Protein AF-A0A1V5PJ13-F1 (afdb_monomer_lite)

Secondary structure (DSSP, 8-state):
--------PPPPP---PPPPPP-------PPPPTT--SSTHHHHHHHHHHHHHHHHHHHHHHHHHHHHHHHHH----SSSS-TTSTTTTS-S---HHHHHHHHH-S---BPPP--SSS-HHHHHHHHHHHH-TTEEEEEE---SS-SSB--BHHHHHHHHHHHHT-TTS-TT--SS-HHHHHHHHHHHHHHTTB--EEEEEEES-TTSS--EEEE-SS-EEEESEEEEEEEEEE-TTT--EEEEE--TTT-SSPEEHHHHHHTT--SSS-EEEEEEETT--S-HHHH---S-SGGGHHHHHHHHHHHHHHHHHHHHHHHHH-GGGPPPP----

Sequence (333 aa):
MGDIIKSIGTREIIETKVTPKVNKRTEEKVNIDTTDVCTLGNSEFTKLSADINIRRSEAMKELVKSAADMMKAHKTDGTGSPKFITDLGNDSKFNIGDLFSHISGEKGFHETPANTDINQTQFMNDLISKLGSKSRMQNIQDVSKLQGRIPTLAELNDEFKKLASDPAVPFEYIIDGCYARAHYMCKEMMKDNINCAKMFTMIENLWGGGRLTAQNKFMNAEWWYHVAPLVFAEDPATKKIEGYIIDPGMADHPLRAEEWVDKMWDKKINIKIDITRASQFGPLESEGENATFDESMPATIKIMKDYTQALKKIKETYYAHHPEEKPPDKIII

Radius of gyration: 26.74 Å; chains: 1; bounding box: 92×51×80 Å

Structure (mmCIF, N/CA/C/O backbone):
data_AF-A0A1V5PJ13-F1
#
_entry.id   AF-A0A1V5PJ13-F1
#
loop_
_atom_site.group_PDB
_atom_site.id
_atom_site.type_symbol
_atom_site.label_atom_id
_atom_site.label_alt_id
_atom_site.label_comp_id
_atom_site.label_asym_id
_atom_site.label_entity_id
_atom_site.label_seq_id
_atom_site.pdbx_PDB_ins_code
_atom_site.Cartn_x
_atom_site.Cartn_y
_atom_site.Cartn_z
_atom_site.occupancy
_atom_site.B_iso_or_equiv
_atom_site.auth_seq_id
_atom_site.auth_comp_id
_atom_site.auth_asym_id
_atom_site.auth_atom_id
_atom_site.pdbx_PDB_model_num
ATOM 1 N N . MET A 1 1 ? 73.413 17.183 41.684 1.00 33.28 1 MET A N 1
ATOM 2 C CA . MET A 1 1 ? 74.380 17.702 40.696 1.00 33.28 1 MET A CA 1
ATOM 3 C C . MET A 1 1 ? 74.009 17.126 39.344 1.00 33.28 1 MET A C 1
ATOM 5 O O . MET A 1 1 ? 73.991 15.911 39.245 1.00 33.28 1 MET A O 1
ATOM 9 N N . GLY A 1 2 ? 73.705 17.993 38.374 1.00 30.66 2 GLY A N 1
ATOM 10 C CA . GLY A 1 2 ? 73.853 17.718 36.939 1.00 30.66 2 GLY A CA 1
ATOM 11 C C . GLY A 1 2 ? 72.775 16.873 36.257 1.00 30.66 2 GLY A C 1
ATOM 12 O O . GLY A 1 2 ? 72.841 15.655 36.295 1.00 30.66 2 GLY A O 1
ATOM 13 N N . ASP A 1 3 ? 71.829 17.568 35.621 1.00 32.59 3 ASP A N 1
ATOM 14 C CA . ASP A 1 3 ? 71.358 17.401 34.236 1.00 32.59 3 ASP A CA 1
ATOM 15 C C . ASP A 1 3 ? 71.103 16.000 33.649 1.00 32.59 3 ASP A C 1
ATOM 17 O O . ASP A 1 3 ? 72.009 15.192 33.493 1.00 32.59 3 ASP A O 1
ATOM 21 N N . ILE A 1 4 ? 69.880 15.803 33.136 1.00 32.88 4 ILE A N 1
ATOM 22 C CA . ILE A 1 4 ? 69.609 15.761 31.684 1.00 32.88 4 ILE A CA 1
ATOM 23 C C . ILE A 1 4 ? 68.127 16.120 31.444 1.00 32.88 4 ILE A C 1
ATOM 25 O O . ILE A 1 4 ? 67.208 15.432 31.884 1.00 32.88 4 ILE A O 1
ATOM 29 N N . ILE A 1 5 ? 67.922 17.225 30.722 1.00 33.97 5 ILE A N 1
ATOM 30 C CA . ILE A 1 5 ? 66.673 17.673 30.089 1.00 33.97 5 ILE A CA 1
ATOM 31 C C . ILE A 1 5 ? 66.746 17.316 28.598 1.00 33.97 5 ILE A C 1
ATOM 33 O O . ILE A 1 5 ? 67.761 17.604 27.965 1.00 33.97 5 ILE A O 1
ATOM 37 N N . LYS A 1 6 ? 65.660 16.754 28.045 1.00 33.94 6 LYS A N 1
ATOM 38 C CA . LYS A 1 6 ? 65.140 16.849 26.652 1.00 33.94 6 LYS A CA 1
ATOM 39 C C . LYS A 1 6 ? 63.980 15.843 26.545 1.00 33.94 6 LYS A C 1
ATOM 41 O O . LYS A 1 6 ? 64.145 14.715 26.974 1.00 33.94 6 LYS A O 1
ATOM 46 N N . SER A 1 7 ? 62.796 16.086 25.994 1.00 30.72 7 SER A N 1
ATOM 47 C CA . SER A 1 7 ? 62.132 17.244 25.397 1.00 30.72 7 SER A CA 1
ATOM 48 C C . SER A 1 7 ? 60.666 16.821 25.184 1.00 30.72 7 SER A C 1
ATOM 50 O O . SER A 1 7 ? 60.434 15.838 24.482 1.00 30.72 7 SER A O 1
ATOM 52 N N . ILE A 1 8 ? 59.683 17.534 25.738 1.00 33.62 8 ILE A N 1
ATOM 53 C CA . ILE A 1 8 ? 58.275 17.440 25.311 1.00 33.62 8 ILE A CA 1
ATOM 54 C C . ILE A 1 8 ? 57.825 18.870 25.025 1.00 33.62 8 ILE A C 1
ATOM 56 O O . ILE A 1 8 ? 57.660 19.672 25.940 1.00 33.62 8 ILE A O 1
ATOM 60 N N . GLY A 1 9 ? 57.723 19.204 23.740 1.00 30.33 9 GLY A N 1
ATOM 61 C CA . GLY A 1 9 ? 57.208 20.484 23.272 1.00 30.33 9 GLY A CA 1
ATOM 62 C C . GLY A 1 9 ? 55.685 20.447 23.188 1.00 30.33 9 GLY A C 1
ATOM 63 O O . GLY A 1 9 ? 55.118 19.643 22.451 1.00 30.33 9 GLY A O 1
ATOM 64 N N . THR A 1 10 ? 55.047 21.332 23.944 1.00 31.91 10 THR A N 1
ATOM 65 C CA . THR A 1 10 ? 53.649 21.759 23.826 1.00 31.91 10 THR A CA 1
ATOM 66 C C . THR A 1 10 ? 53.340 22.250 22.409 1.00 31.91 10 THR A C 1
ATOM 68 O O . THR A 1 10 ? 54.076 23.081 21.880 1.00 31.91 10 THR A O 1
ATOM 71 N N . ARG A 1 11 ? 52.247 21.774 21.796 1.00 31.41 11 ARG A N 1
ATOM 72 C CA . ARG A 1 11 ? 51.681 22.371 20.574 1.00 31.41 11 ARG A CA 1
ATOM 73 C C . ARG A 1 11 ? 50.453 23.211 20.916 1.00 31.41 11 ARG A C 1
ATOM 75 O O . ARG A 1 11 ? 49.540 22.737 21.585 1.00 31.41 11 ARG A O 1
ATOM 82 N N . GLU A 1 12 ? 50.499 24.454 20.450 1.00 31.11 12 GLU A N 1
ATOM 83 C CA . GLU A 1 12 ? 49.494 25.508 20.575 1.00 31.11 12 GLU A CA 1
ATOM 84 C C . GLU A 1 12 ? 48.207 25.196 19.795 1.00 31.11 12 GLU A C 1
ATOM 86 O O . GLU A 1 12 ? 48.227 24.558 18.740 1.00 31.11 12 GLU A O 1
ATOM 91 N N . ILE A 1 13 ? 47.086 25.694 20.318 1.00 28.95 13 ILE A N 1
ATOM 92 C CA . ILE A 1 13 ? 45.772 25.703 19.672 1.00 28.95 13 ILE A CA 1
ATOM 93 C C . ILE A 1 13 ? 45.753 26.869 18.676 1.00 28.95 13 ILE A C 1
ATOM 95 O O . ILE A 1 13 ? 45.882 28.023 19.074 1.00 28.95 13 ILE A O 1
ATOM 99 N N . ILE A 1 14 ? 45.585 26.575 17.384 1.00 29.47 14 ILE A N 1
ATOM 100 C CA . ILE A 1 14 ? 45.415 27.591 16.336 1.00 29.47 14 ILE A CA 1
ATOM 101 C C . ILE A 1 14 ? 43.914 27.833 16.135 1.00 29.47 14 ILE A C 1
ATOM 103 O O . ILE A 1 14 ? 43.217 27.006 15.547 1.00 29.47 14 ILE A O 1
ATOM 107 N N . GLU A 1 15 ? 43.416 28.982 16.594 1.00 28.06 15 GLU A N 1
ATOM 108 C CA . GLU A 1 15 ? 42.106 29.507 16.199 1.00 28.06 15 GLU A CA 1
ATOM 109 C C . GLU A 1 15 ? 42.143 29.948 14.727 1.00 28.06 15 GLU A C 1
ATOM 111 O O . GLU A 1 15 ? 42.868 30.872 14.356 1.00 28.06 15 GLU A O 1
ATOM 116 N N . THR A 1 16 ? 41.338 29.319 13.869 1.00 30.11 16 THR A N 1
ATOM 117 C CA . THR A 1 16 ? 41.128 29.775 12.487 1.00 30.11 16 THR A CA 1
ATOM 118 C C . THR A 1 16 ? 39.793 30.512 12.381 1.00 30.11 16 THR A C 1
ATOM 120 O O . THR A 1 16 ? 38.722 29.913 12.404 1.00 30.11 16 THR A O 1
ATOM 123 N N . LYS A 1 17 ? 39.859 31.845 12.261 1.00 28.36 17 LYS A N 1
ATOM 124 C CA . LYS A 1 17 ? 38.723 32.706 11.893 1.00 28.36 17 LYS A CA 1
ATOM 125 C C . LYS A 1 17 ? 38.315 32.436 10.441 1.00 28.36 17 LYS A C 1
ATOM 127 O O . LYS A 1 17 ? 39.134 32.601 9.540 1.00 28.36 17 LYS A O 1
ATOM 132 N N . VAL A 1 18 ? 37.049 32.094 10.206 1.00 29.47 18 VAL A N 1
ATOM 133 C CA . VAL A 1 18 ? 36.460 31.993 8.860 1.00 29.47 18 VAL A CA 1
ATOM 134 C C . VAL A 1 18 ? 35.662 33.264 8.563 1.00 29.47 18 VAL A C 1
ATOM 136 O O . VAL A 1 18 ? 34.712 33.587 9.271 1.00 29.47 18 VAL A O 1
ATOM 139 N N . THR A 1 19 ? 36.049 33.993 7.516 1.00 28.09 19 THR A N 1
ATOM 140 C CA . THR A 1 19 ? 35.270 35.085 6.905 1.00 28.09 19 THR A CA 1
ATOM 141 C C . THR A 1 19 ? 34.417 34.553 5.742 1.00 28.09 19 THR A C 1
ATOM 143 O O . THR A 1 19 ? 34.867 33.662 5.018 1.00 28.09 19 THR A O 1
ATOM 146 N N . PRO A 1 20 ? 33.199 35.082 5.508 1.00 28.48 20 PRO A N 1
ATOM 147 C CA . PRO A 1 20 ? 32.306 34.566 4.473 1.00 28.48 20 PRO A CA 1
ATOM 148 C C . PRO A 1 20 ? 32.661 35.141 3.091 1.00 28.48 20 PRO A C 1
ATOM 150 O O . PRO A 1 20 ? 32.707 36.358 2.905 1.00 28.48 20 PRO A O 1
ATOM 153 N N . LYS A 1 21 ? 32.885 34.270 2.097 1.00 29.52 21 LYS A N 1
ATOM 154 C CA . LYS A 1 21 ? 32.984 34.645 0.676 1.00 29.52 21 LYS A CA 1
ATOM 155 C C . LYS A 1 21 ? 31.659 34.371 -0.036 1.00 29.52 21 LYS A C 1
ATOM 157 O O . LYS A 1 21 ? 31.207 33.234 -0.113 1.00 29.52 21 LYS A O 1
ATOM 162 N N . VAL A 1 22 ? 31.084 35.430 -0.597 1.00 33.00 22 VAL A N 1
ATOM 163 C CA . VAL A 1 22 ? 29.988 35.406 -1.574 1.00 33.00 22 VAL A CA 1
ATOM 164 C C . VAL A 1 22 ? 30.540 34.897 -2.909 1.00 33.00 22 VAL A C 1
ATOM 166 O O . VAL A 1 22 ? 31.497 35.482 -3.412 1.00 33.00 22 VAL A O 1
ATOM 169 N N . ASN A 1 23 ? 29.940 33.863 -3.510 1.00 30.16 23 ASN A N 1
ATOM 170 C CA . ASN A 1 23 ? 30.264 33.443 -4.878 1.00 30.16 23 ASN A CA 1
ATOM 171 C C . ASN A 1 23 ? 29.039 33.534 -5.798 1.00 30.16 23 ASN A C 1
ATOM 173 O O . ASN A 1 23 ? 27.982 32.967 -5.529 1.00 30.16 23 ASN A O 1
ATOM 177 N N . LYS A 1 24 ? 29.220 34.294 -6.885 1.00 27.98 24 LYS A N 1
ATOM 178 C CA . LYS A 1 24 ? 28.285 34.515 -7.994 1.00 27.98 24 LYS A CA 1
ATOM 179 C C . LYS A 1 24 ? 28.138 33.253 -8.857 1.00 27.98 24 LYS A C 1
ATOM 181 O O . LYS A 1 24 ? 29.105 32.528 -9.063 1.00 27.98 24 LYS A O 1
ATOM 186 N N . ARG A 1 25 ? 26.932 33.056 -9.402 1.00 25.91 25 ARG A N 1
ATOM 187 C CA . ARG A 1 25 ? 26.577 32.054 -10.424 1.00 25.91 25 ARG A CA 1
ATOM 188 C C . ARG A 1 25 ? 27.313 32.336 -11.742 1.00 25.91 25 ARG A C 1
ATOM 190 O O . ARG A 1 25 ? 27.212 33.446 -12.261 1.00 25.91 25 ARG A O 1
ATOM 197 N N . THR A 1 26 ? 27.946 31.320 -12.315 1.00 27.86 26 THR A N 1
ATOM 198 C CA . THR A 1 26 ? 28.289 31.249 -13.743 1.00 27.86 26 THR A CA 1
ATOM 199 C C . THR A 1 26 ? 27.625 30.008 -14.327 1.00 27.86 26 THR A C 1
ATOM 201 O O . THR A 1 26 ? 27.805 28.909 -13.809 1.00 27.86 26 THR A O 1
ATOM 204 N N . GLU A 1 27 ? 26.807 30.208 -15.359 1.00 30.27 27 GLU A N 1
ATOM 205 C CA . GLU A 1 27 ? 26.179 29.149 -16.148 1.00 30.27 27 GLU A CA 1
ATOM 206 C C . GLU A 1 27 ? 27.203 28.598 -17.144 1.00 30.27 27 GLU A C 1
ATOM 208 O O . GLU A 1 27 ? 27.718 29.345 -17.975 1.00 30.27 27 GLU A O 1
ATOM 213 N N . GLU A 1 28 ? 27.489 27.300 -17.077 1.00 26.30 28 GLU A N 1
ATOM 214 C CA . GLU A 1 28 ? 28.299 26.605 -18.076 1.00 26.30 28 GLU A CA 1
ATOM 215 C C . GLU A 1 28 ? 27.415 25.569 -18.781 1.00 26.30 28 GLU A C 1
ATOM 217 O O . GLU A 1 28 ? 26.829 24.686 -18.153 1.00 26.30 28 GLU A O 1
ATOM 222 N N . LYS A 1 29 ? 27.251 25.736 -20.098 1.00 28.70 29 LYS A N 1
ATOM 223 C CA . LYS A 1 29 ? 26.496 24.825 -20.964 1.00 28.70 29 LYS A CA 1
ATOM 224 C C . LYS A 1 29 ? 27.330 23.568 -21.200 1.00 28.70 29 LYS A C 1
ATOM 226 O O . LYS A 1 29 ? 28.373 23.652 -21.842 1.00 28.70 29 LYS A O 1
ATOM 231 N N . VAL A 1 30 ? 26.854 22.415 -20.736 1.00 27.31 30 VAL A N 1
ATOM 232 C CA . VAL A 1 30 ? 27.489 21.118 -21.009 1.00 27.31 30 VAL A CA 1
ATOM 233 C C . VAL A 1 30 ? 26.768 20.434 -22.170 1.00 27.31 30 VAL A C 1
ATOM 235 O O . VAL A 1 30 ? 25.555 20.239 -22.140 1.00 27.31 30 VAL A O 1
ATOM 238 N N . ASN A 1 31 ? 27.537 20.110 -23.207 1.00 28.28 31 ASN A N 1
ATOM 239 C CA . ASN A 1 31 ? 27.126 19.335 -24.375 1.00 28.28 31 ASN A CA 1
ATOM 240 C C . ASN A 1 31 ? 27.200 17.840 -24.000 1.00 28.28 31 ASN A C 1
ATOM 242 O O . ASN A 1 31 ? 28.239 17.409 -23.502 1.00 28.28 31 ASN A O 1
ATOM 246 N N . ILE A 1 32 ? 26.117 17.074 -24.172 1.00 29.98 32 ILE A N 1
ATOM 247 C CA . ILE A 1 32 ? 26.005 15.686 -23.680 1.00 29.98 32 ILE A CA 1
ATOM 248 C C . ILE A 1 32 ? 26.173 14.697 -24.840 1.00 29.98 32 ILE A C 1
ATOM 250 O O . ILE A 1 32 ? 25.414 14.748 -25.807 1.00 29.98 32 ILE A O 1
ATOM 254 N N . ASP A 1 33 ? 27.145 13.794 -24.703 1.00 26.36 33 ASP A N 1
ATOM 255 C CA . ASP A 1 33 ? 27.335 12.588 -25.520 1.00 26.36 33 ASP A CA 1
ATOM 256 C C . ASP A 1 33 ? 26.546 11.408 -24.910 1.00 26.36 33 ASP A C 1
ATOM 258 O O . ASP A 1 33 ? 26.434 11.276 -23.690 1.00 26.36 33 ASP A O 1
ATOM 262 N N . THR A 1 34 ? 25.925 10.579 -25.749 1.00 28.80 34 THR A N 1
ATOM 263 C CA . THR A 1 34 ? 24.751 9.749 -25.409 1.00 28.80 34 THR A CA 1
ATOM 264 C C . THR A 1 34 ? 25.045 8.340 -24.873 1.00 28.80 34 THR A C 1
ATOM 266 O O . THR A 1 34 ? 24.224 7.443 -25.054 1.00 28.80 34 THR A O 1
ATOM 269 N N . THR A 1 35 ? 26.168 8.102 -24.189 1.00 28.22 35 THR A N 1
ATOM 270 C CA . THR A 1 35 ? 26.549 6.737 -23.749 1.00 28.22 35 THR A CA 1
ATOM 271 C C . THR A 1 35 ? 26.625 6.471 -22.241 1.00 28.22 35 THR A C 1
ATOM 273 O O . THR A 1 35 ? 26.868 5.328 -21.877 1.00 28.22 35 THR A O 1
ATOM 276 N N . ASP A 1 36 ? 26.308 7.420 -21.353 1.00 27.95 36 ASP A N 1
ATOM 277 C CA . ASP A 1 36 ? 26.398 7.204 -19.891 1.00 27.95 36 ASP A CA 1
ATOM 278 C C . ASP A 1 36 ? 25.100 7.544 -19.132 1.00 27.95 36 ASP A C 1
ATOM 280 O O . ASP A 1 36 ? 24.987 8.557 -18.444 1.00 27.95 36 ASP A O 1
ATOM 284 N N . VAL A 1 37 ? 24.087 6.675 -19.231 1.00 27.19 37 VAL A N 1
ATOM 285 C CA . VAL A 1 37 ? 22.786 6.865 -18.544 1.00 27.19 37 VAL A CA 1
ATOM 286 C C . VAL A 1 37 ? 22.742 6.203 -17.150 1.00 27.19 37 VAL A C 1
ATOM 288 O O . VAL A 1 37 ? 21.817 6.445 -16.380 1.00 27.19 37 VAL A O 1
ATOM 291 N N . CYS A 1 38 ? 23.756 5.424 -16.755 1.00 30.61 38 CYS A N 1
ATOM 292 C CA . CYS A 1 38 ? 23.754 4.698 -15.472 1.00 30.61 38 CYS A CA 1
ATOM 293 C C . CYS A 1 38 ? 24.439 5.420 -14.295 1.00 30.61 38 CYS A C 1
ATOM 295 O O . CYS A 1 38 ? 24.323 4.965 -13.161 1.00 30.61 38 CYS A O 1
ATOM 297 N N . THR A 1 39 ? 25.129 6.543 -14.511 1.00 29.62 39 THR A N 1
ATOM 298 C CA . THR A 1 39 ? 25.962 7.197 -13.475 1.00 29.62 39 THR A CA 1
ATOM 299 C C . THR A 1 39 ? 25.442 8.555 -12.991 1.00 29.62 39 THR A C 1
ATOM 301 O O . THR A 1 39 ? 25.937 9.080 -11.992 1.00 29.62 39 THR A O 1
ATOM 304 N N . LEU A 1 40 ? 24.404 9.113 -13.622 1.00 27.98 40 LEU A N 1
ATOM 305 C CA . LEU A 1 40 ? 23.901 10.460 -13.308 1.00 27.98 40 LEU A CA 1
ATOM 306 C C . LEU A 1 40 ? 22.967 10.531 -12.082 1.00 27.98 40 LEU A C 1
ATOM 308 O O . LEU A 1 40 ? 22.763 11.615 -11.545 1.00 27.98 40 LEU A O 1
ATOM 312 N N . GLY A 1 41 ? 22.462 9.400 -11.573 1.00 30.17 41 GLY A N 1
ATOM 313 C CA . GLY A 1 41 ? 21.559 9.373 -10.409 1.00 30.17 41 GLY A CA 1
ATOM 314 C C . GLY A 1 41 ? 22.219 9.681 -9.056 1.00 30.17 41 GLY A C 1
ATOM 315 O O . GLY A 1 41 ? 21.539 10.102 -8.125 1.00 30.17 41 GLY A O 1
ATOM 316 N N . ASN A 1 42 ? 23.542 9.523 -8.933 1.00 33.25 42 ASN A N 1
ATOM 317 C CA . ASN A 1 42 ? 24.226 9.648 -7.638 1.00 33.25 42 ASN A CA 1
ATOM 318 C C . ASN A 1 42 ? 24.661 11.079 -7.286 1.00 33.25 42 ASN A C 1
ATOM 320 O O . ASN A 1 42 ? 24.766 11.402 -6.101 1.00 33.25 42 ASN A O 1
ATOM 324 N N . SER A 1 43 ? 24.929 11.939 -8.275 1.00 28.22 43 SER A N 1
ATOM 325 C CA . SER A 1 43 ? 25.554 13.253 -8.039 1.00 28.22 43 SER A CA 1
ATOM 326 C C . SER A 1 43 ? 24.550 14.360 -7.683 1.00 28.22 43 SER A C 1
ATOM 328 O O . SER A 1 43 ? 24.865 15.248 -6.886 1.00 28.22 43 SER A O 1
ATOM 330 N N . GLU A 1 44 ? 23.320 14.296 -8.203 1.00 31.25 44 GLU A N 1
ATOM 331 C CA . GLU A 1 44 ? 22.240 15.209 -7.801 1.00 31.25 44 GLU A CA 1
ATOM 332 C C . GLU A 1 44 ? 21.658 14.841 -6.427 1.00 31.25 44 GLU A C 1
ATOM 334 O O . GLU A 1 44 ? 21.397 15.730 -5.613 1.00 31.25 44 GLU A O 1
ATOM 339 N N . PHE A 1 45 ? 21.587 13.543 -6.102 1.00 29.88 45 PHE A N 1
ATOM 340 C CA . PHE A 1 45 ? 21.205 13.052 -4.771 1.00 29.88 45 PHE A CA 1
ATOM 341 C C . PHE A 1 45 ? 22.167 13.525 -3.673 1.00 29.88 45 PHE A C 1
ATOM 343 O O . PHE A 1 45 ? 21.735 13.917 -2.586 1.00 29.88 45 PHE A O 1
ATOM 350 N N . THR A 1 46 ? 23.476 13.546 -3.949 1.00 29.91 46 THR A N 1
ATOM 351 C CA . THR A 1 46 ? 24.467 14.010 -2.964 1.00 29.91 46 THR A CA 1
ATOM 352 C C . THR A 1 46 ? 24.321 15.502 -2.674 1.00 29.91 46 THR A C 1
ATOM 354 O O . THR A 1 46 ? 24.375 15.891 -1.506 1.00 29.91 46 THR A O 1
ATOM 357 N N . LYS A 1 47 ? 24.071 16.330 -3.700 1.00 25.62 47 LYS A N 1
ATOM 358 C CA . LYS A 1 47 ? 23.872 17.782 -3.539 1.00 25.62 47 LYS A CA 1
ATOM 359 C C . LYS A 1 47 ? 22.576 18.122 -2.800 1.00 25.62 47 LYS A C 1
ATOM 361 O O . LYS A 1 47 ? 22.608 18.966 -1.908 1.00 25.62 47 LYS A O 1
ATOM 366 N N . LEU A 1 48 ? 21.474 17.427 -3.091 1.00 26.88 48 LEU A N 1
ATOM 367 C CA . LEU A 1 48 ? 20.209 17.618 -2.373 1.00 26.88 48 LEU A CA 1
ATOM 368 C C . LEU A 1 48 ? 20.318 17.173 -0.902 1.00 26.88 48 LEU A C 1
ATOM 370 O O . LEU A 1 48 ? 19.808 17.851 -0.011 1.00 26.88 48 LEU A O 1
ATOM 374 N N . SER A 1 49 ? 21.059 16.090 -0.623 1.00 29.78 49 SER A N 1
ATOM 375 C CA . SER A 1 49 ? 21.320 15.649 0.756 1.00 29.78 49 SER A CA 1
ATOM 376 C C . SER A 1 49 ? 22.163 16.658 1.548 1.00 29.78 49 SER A C 1
ATOM 378 O O . SER A 1 49 ? 21.913 16.872 2.732 1.00 29.78 49 SER A O 1
ATOM 380 N N . ALA A 1 50 ? 23.125 17.329 0.904 1.00 29.48 50 ALA A N 1
ATOM 381 C CA . ALA A 1 50 ? 23.987 18.312 1.557 1.00 29.48 50 ALA A CA 1
ATOM 382 C C . ALA A 1 50 ? 23.209 19.568 1.995 1.00 29.48 50 ALA A C 1
ATOM 384 O O . ALA A 1 50 ? 23.384 20.027 3.124 1.00 29.48 50 ALA A O 1
ATOM 385 N N . ASP A 1 51 ? 22.293 20.066 1.159 1.00 30.56 51 ASP A N 1
ATOM 386 C CA . ASP A 1 51 ? 21.439 21.217 1.489 1.00 30.56 51 ASP A CA 1
ATOM 387 C C . ASP A 1 51 ? 20.421 20.905 2.598 1.00 30.56 51 ASP A C 1
ATOM 389 O O . ASP A 1 51 ? 20.110 21.767 3.425 1.00 30.56 51 ASP A O 1
ATOM 393 N N . ILE A 1 52 ? 19.936 19.662 2.666 1.00 31.84 52 ILE A N 1
ATOM 394 C CA . ILE A 1 52 ? 19.086 19.176 3.762 1.00 31.84 52 ILE A CA 1
ATOM 395 C C . ILE A 1 52 ? 19.890 19.081 5.069 1.00 31.84 52 ILE A C 1
ATOM 397 O O . ILE A 1 52 ? 19.409 19.488 6.128 1.00 31.84 52 ILE A O 1
ATOM 401 N N . ASN A 1 53 ? 21.133 18.599 5.003 1.00 32.47 53 ASN A N 1
ATOM 402 C CA . ASN A 1 53 ? 22.009 18.453 6.167 1.00 32.47 53 ASN A CA 1
ATOM 403 C C . ASN A 1 53 ? 22.402 19.803 6.789 1.00 32.47 53 ASN A C 1
ATOM 405 O O . ASN A 1 53 ? 22.454 19.915 8.015 1.00 32.47 53 ASN A O 1
ATOM 409 N N . ILE A 1 54 ? 22.617 20.845 5.975 1.00 31.42 54 ILE A N 1
ATOM 410 C CA . ILE A 1 54 ? 22.925 22.195 6.476 1.00 31.42 54 ILE A CA 1
ATOM 411 C C . ILE A 1 54 ? 21.719 22.776 7.223 1.00 31.42 54 ILE A C 1
ATOM 413 O O . ILE A 1 54 ? 21.862 23.159 8.387 1.00 31.42 54 ILE A O 1
ATOM 417 N N . ARG A 1 55 ? 20.521 22.741 6.619 1.00 33.84 55 ARG A N 1
ATOM 418 C CA . ARG A 1 55 ? 19.288 23.262 7.244 1.00 33.84 55 ARG A CA 1
ATOM 419 C C . ARG A 1 55 ? 18.929 22.522 8.539 1.00 33.84 55 ARG A C 1
ATOM 421 O O . ARG A 1 55 ? 18.523 23.147 9.514 1.00 33.84 55 ARG A O 1
ATOM 428 N N . ARG A 1 56 ? 19.145 21.201 8.587 1.00 40.66 56 ARG A N 1
ATOM 429 C CA . ARG A 1 56 ? 18.934 20.377 9.793 1.00 40.66 56 ARG A CA 1
ATOM 430 C C . ARG A 1 56 ? 19.927 20.703 10.914 1.00 40.66 56 ARG A C 1
ATOM 432 O O . ARG A 1 56 ? 19.542 20.713 12.079 1.00 40.66 56 ARG A O 1
ATOM 439 N N . SER A 1 57 ? 21.182 21.019 10.583 1.00 32.78 57 SER A N 1
ATOM 440 C CA . SER A 1 57 ? 22.194 21.390 11.586 1.00 32.78 57 SER A CA 1
ATOM 441 C C . SER A 1 57 ? 21.915 22.739 12.261 1.00 32.78 57 SER A C 1
ATOM 443 O O . SER A 1 57 ? 22.243 22.920 13.433 1.00 32.78 57 SER A O 1
ATOM 445 N N . GLU A 1 58 ? 21.293 23.677 11.543 1.00 38.12 58 GLU A N 1
ATOM 446 C CA . GLU A 1 58 ? 20.901 24.980 12.087 1.00 38.12 58 GLU A CA 1
ATOM 447 C C . GLU A 1 58 ? 19.659 24.856 12.977 1.00 38.12 58 GLU A C 1
ATOM 449 O O . GLU A 1 58 ? 19.660 25.381 14.090 1.00 38.12 58 GLU A O 1
ATOM 454 N N . ALA A 1 59 ? 18.666 24.059 12.563 1.00 33.78 59 ALA A N 1
ATOM 455 C CA . ALA A 1 59 ? 17.492 23.755 13.384 1.00 33.78 59 ALA A CA 1
ATOM 456 C C . ALA A 1 59 ? 17.865 23.062 14.711 1.00 33.78 59 ALA A C 1
ATOM 458 O O . ALA A 1 59 ? 17.375 23.441 15.774 1.00 33.78 59 ALA A O 1
ATOM 459 N N . MET A 1 60 ? 18.807 22.110 14.677 1.00 37.53 60 MET A N 1
ATOM 460 C CA . MET A 1 60 ? 19.293 21.407 15.873 1.00 37.53 60 MET A CA 1
ATOM 461 C C . MET A 1 60 ? 20.010 22.348 16.860 1.00 37.53 60 MET A C 1
ATOM 463 O O . MET A 1 60 ? 19.895 22.187 18.075 1.00 37.53 60 MET A O 1
ATOM 467 N N . LYS A 1 61 ? 20.751 23.348 16.359 1.00 37.44 61 LYS A N 1
ATOM 468 C CA . LYS A 1 61 ? 21.452 24.332 17.204 1.00 37.44 61 LYS A CA 1
ATOM 469 C C . LYS A 1 61 ? 20.481 25.253 17.940 1.00 37.44 61 LYS A C 1
ATOM 471 O O . LYS A 1 61 ? 20.705 25.533 19.117 1.00 37.44 61 LYS A O 1
ATOM 476 N N . GLU A 1 62 ? 19.410 25.689 17.281 1.00 40.16 62 GLU A N 1
ATOM 477 C CA . GLU A 1 62 ? 18.369 26.508 17.917 1.00 40.16 62 GLU A CA 1
ATOM 478 C C . GLU A 1 62 ? 17.567 25.709 18.961 1.00 40.16 62 GLU A C 1
ATOM 480 O O . GLU A 1 62 ? 17.289 26.223 20.044 1.00 40.16 62 GLU A O 1
ATOM 485 N N . LEU A 1 63 ? 17.308 24.419 18.712 1.00 37.03 63 LEU A N 1
ATOM 486 C CA . LEU A 1 63 ? 16.665 23.501 19.667 1.00 37.03 63 LEU A CA 1
ATOM 487 C C . LEU A 1 63 ? 17.484 23.309 20.954 1.00 37.03 63 LEU A C 1
ATOM 489 O O . LEU A 1 63 ? 16.954 23.429 22.059 1.00 37.03 63 LEU A O 1
ATOM 493 N N . VAL A 1 64 ? 18.795 23.071 20.829 1.00 37.25 64 VAL A N 1
ATOM 494 C CA . VAL A 1 64 ? 19.695 22.920 21.989 1.00 37.25 64 VAL A CA 1
ATOM 495 C C . VAL A 1 64 ? 19.781 24.216 22.797 1.00 37.25 64 VAL A C 1
ATOM 497 O O . VAL A 1 64 ? 19.823 24.182 24.028 1.00 37.25 64 VAL A O 1
ATOM 500 N N . LYS A 1 65 ? 19.778 25.366 22.119 1.00 39.31 65 LYS A N 1
ATOM 501 C CA . LYS A 1 65 ? 19.803 26.681 22.763 1.00 39.31 65 LYS A CA 1
ATOM 502 C C . LYS A 1 65 ? 18.503 26.961 23.523 1.00 39.31 65 LYS A C 1
ATOM 504 O O . LYS A 1 65 ? 18.563 27.337 24.690 1.00 39.31 65 LYS A O 1
ATOM 509 N N . SER A 1 66 ? 17.353 26.680 22.909 1.00 38.16 66 SER A N 1
ATOM 510 C CA . SER A 1 66 ? 16.033 26.822 23.534 1.00 38.16 66 SER A CA 1
ATOM 511 C C . SER A 1 66 ? 15.885 25.937 24.781 1.00 38.16 66 SER A C 1
ATOM 513 O O . SER A 1 66 ? 15.525 26.431 25.850 1.00 38.16 66 SER A O 1
ATOM 515 N N . ALA A 1 67 ? 16.283 24.662 24.700 1.00 37.53 67 ALA A N 1
ATOM 516 C CA . ALA A 1 67 ? 16.256 23.742 25.840 1.00 37.53 67 ALA A CA 1
ATOM 517 C C . ALA A 1 67 ? 17.182 24.194 26.987 1.00 37.53 67 ALA A C 1
ATOM 519 O O . ALA A 1 67 ? 16.801 24.146 28.160 1.00 37.53 67 ALA A O 1
ATOM 520 N N . ALA A 1 68 ? 18.382 24.687 26.663 1.00 37.38 68 ALA A N 1
ATOM 521 C CA . ALA A 1 68 ? 19.320 25.208 27.655 1.00 37.38 68 ALA A CA 1
ATOM 522 C C . ALA A 1 68 ? 18.806 26.483 28.348 1.00 37.38 68 ALA A C 1
ATOM 524 O O . ALA A 1 68 ? 19.087 26.695 29.530 1.00 37.38 68 ALA A O 1
ATOM 525 N N . ASP A 1 69 ? 18.049 27.321 27.641 1.00 41.22 69 ASP A N 1
ATOM 526 C CA . ASP A 1 69 ? 17.460 28.540 28.195 1.00 41.22 69 ASP A CA 1
ATOM 527 C C . ASP A 1 69 ? 16.227 28.232 29.065 1.00 41.22 69 ASP A C 1
ATOM 529 O O . ASP A 1 69 ? 16.071 28.824 30.136 1.00 41.22 69 ASP A O 1
ATOM 533 N N . MET A 1 70 ? 15.422 27.225 28.703 1.00 39.47 70 MET A N 1
ATOM 534 C CA . MET A 1 70 ? 14.310 26.735 29.534 1.00 39.47 70 MET A CA 1
ATOM 535 C C . MET A 1 70 ? 14.792 26.094 30.843 1.00 39.47 70 MET A C 1
ATOM 537 O O . MET A 1 70 ? 14.214 26.344 31.903 1.00 39.47 70 MET A O 1
ATOM 541 N N . MET A 1 71 ? 15.897 25.340 30.809 1.00 39.91 71 MET A N 1
ATOM 542 C CA . MET A 1 71 ? 16.520 24.778 32.017 1.00 39.91 71 MET A CA 1
ATOM 543 C C . MET A 1 71 ? 17.062 25.854 32.968 1.00 39.91 71 MET A C 1
ATOM 545 O O . MET A 1 71 ? 17.107 25.642 34.178 1.00 39.91 71 MET A O 1
ATOM 549 N N . LYS A 1 72 ? 17.452 27.025 32.450 1.00 40.78 72 LYS A N 1
ATOM 550 C CA . LYS A 1 72 ? 17.905 28.160 33.272 1.00 40.78 72 LYS A CA 1
ATOM 551 C C . LYS A 1 72 ? 16.750 28.977 33.858 1.00 40.78 72 LYS A C 1
ATOM 553 O O . LYS A 1 72 ? 16.949 29.649 34.870 1.00 40.78 72 LYS A O 1
ATOM 558 N N . ALA A 1 73 ? 15.571 28.944 33.234 1.00 38.59 73 ALA A N 1
ATOM 559 C CA . ALA A 1 73 ? 14.433 29.787 33.600 1.00 38.59 73 ALA A CA 1
ATOM 560 C C . ALA A 1 73 ? 13.631 29.277 34.817 1.00 38.59 73 ALA A C 1
ATOM 562 O O . ALA A 1 73 ? 13.027 30.087 35.522 1.00 38.59 73 ALA A O 1
ATOM 563 N N . HIS A 1 74 ? 13.654 27.976 35.129 1.00 38.91 74 HIS A N 1
ATOM 564 C CA . HIS A 1 74 ? 12.932 27.422 36.282 1.00 38.91 74 HIS A CA 1
ATOM 565 C C . HIS A 1 74 ? 13.798 27.354 37.548 1.00 38.91 74 HIS A C 1
ATOM 567 O O . HIS A 1 74 ? 14.429 26.345 37.860 1.00 38.91 74 HIS A O 1
ATOM 573 N N . LYS A 1 75 ? 13.792 28.449 38.319 1.00 34.25 75 LYS A N 1
ATOM 574 C CA . LYS A 1 75 ? 14.254 28.449 39.713 1.00 34.25 75 LYS A CA 1
ATOM 575 C C . LYS A 1 75 ? 13.239 27.735 40.614 1.00 34.25 75 LYS A C 1
ATOM 577 O O . LYS A 1 75 ? 12.045 28.003 40.568 1.00 34.25 75 LYS A O 1
ATOM 582 N N . THR A 1 76 ? 13.789 26.850 41.434 1.00 38.00 76 THR A N 1
ATOM 583 C CA . THR A 1 76 ? 13.204 26.036 42.506 1.00 38.00 76 THR A CA 1
ATOM 584 C C . THR A 1 76 ? 12.219 26.774 43.420 1.00 38.00 76 THR A C 1
ATOM 586 O O . THR A 1 76 ? 12.563 27.824 43.966 1.00 38.00 76 THR A O 1
ATOM 589 N N . ASP A 1 77 ? 11.073 26.165 43.721 1.00 34.47 77 ASP A N 1
ATOM 590 C CA . ASP A 1 77 ? 10.224 26.517 44.859 1.00 34.47 77 ASP A CA 1
ATOM 591 C C . ASP A 1 77 ? 10.633 25.719 46.110 1.00 34.47 77 ASP A C 1
ATOM 593 O O . ASP A 1 77 ? 10.101 24.659 46.416 1.00 34.47 77 ASP A O 1
ATOM 597 N N . GLY A 1 78 ? 11.620 26.244 46.842 1.00 42.66 78 GLY A N 1
ATOM 598 C CA . GLY A 1 78 ? 11.760 26.135 48.308 1.00 42.66 78 GLY A CA 1
ATOM 599 C C . GLY A 1 78 ? 11.783 24.766 49.017 1.00 42.66 78 GLY A C 1
ATOM 600 O O . GLY A 1 78 ? 11.960 24.756 50.229 1.00 42.66 78 GLY A O 1
ATOM 601 N N . THR A 1 79 ? 11.633 23.628 48.335 1.00 42.34 79 THR A N 1
ATOM 602 C CA . THR A 1 79 ? 11.511 22.289 48.954 1.00 42.34 79 THR A CA 1
ATOM 603 C C . THR A 1 79 ? 12.434 21.233 48.338 1.00 42.34 79 THR A C 1
ATOM 605 O O . THR A 1 79 ? 12.443 20.082 48.768 1.00 42.34 79 THR A O 1
ATOM 608 N N . GLY A 1 80 ? 13.278 21.616 47.374 1.00 38.09 80 GLY A N 1
ATOM 609 C CA . GLY A 1 80 ? 14.417 20.803 46.933 1.00 38.09 80 GLY A CA 1
ATOM 610 C C . GLY A 1 80 ? 14.081 19.463 46.267 1.00 38.09 80 GLY A C 1
ATOM 611 O O . GLY A 1 80 ? 14.986 18.656 46.088 1.00 38.09 80 GLY A O 1
ATOM 612 N N . SER A 1 81 ? 12.828 19.217 45.874 1.00 30.67 81 SER A N 1
ATOM 613 C CA . SER A 1 81 ? 12.419 18.003 45.154 1.00 30.67 81 SER A CA 1
ATOM 614 C C . SER A 1 81 ? 11.555 18.372 43.943 1.00 30.67 81 SER A C 1
ATOM 616 O O . SER A 1 81 ? 10.529 19.027 44.125 1.00 30.67 81 SER A O 1
ATOM 618 N N . PRO A 1 82 ? 11.920 17.978 42.706 1.00 32.62 82 PRO A N 1
ATOM 619 C CA . PRO A 1 82 ? 11.057 18.170 41.547 1.00 32.62 82 PRO A CA 1
ATOM 620 C C . PRO A 1 82 ? 9.755 17.384 41.726 1.00 32.62 82 PRO A C 1
ATOM 622 O O . PRO A 1 82 ? 9.777 16.176 41.964 1.00 32.62 82 PRO A O 1
ATOM 625 N N . LYS A 1 83 ? 8.618 18.053 41.524 1.00 33.94 83 LYS A N 1
ATOM 626 C CA . LYS A 1 83 ? 7.254 17.490 41.576 1.00 33.94 83 LYS A CA 1
ATOM 627 C C . LYS A 1 83 ? 6.978 16.370 40.544 1.00 33.94 83 LYS A C 1
ATOM 629 O O . LYS A 1 83 ? 5.865 15.877 40.458 1.00 33.94 83 LYS A O 1
ATOM 634 N N . PHE A 1 84 ? 7.985 15.950 39.774 1.00 34.47 84 PHE A N 1
ATOM 635 C CA . PHE A 1 84 ? 7.906 14.875 38.779 1.00 34.47 84 PHE A CA 1
ATOM 636 C C . PHE A 1 84 ? 7.843 13.462 39.379 1.00 34.47 84 PHE A C 1
ATOM 638 O O . PHE A 1 84 ? 7.481 12.530 38.670 1.00 34.47 84 PHE A O 1
ATOM 645 N N . ILE A 1 85 ? 8.210 13.273 40.652 1.00 32.06 85 ILE A N 1
ATOM 646 C CA . ILE A 1 85 ? 8.373 11.918 41.211 1.00 32.06 85 ILE A CA 1
ATOM 647 C C . ILE A 1 85 ? 7.098 11.391 41.896 1.00 32.06 85 ILE A C 1
ATOM 649 O O . ILE A 1 85 ? 6.937 10.180 42.021 1.00 32.06 85 ILE A O 1
ATOM 653 N N . THR A 1 86 ? 6.153 12.246 42.300 1.00 31.97 86 THR A N 1
ATOM 654 C CA . THR A 1 86 ? 5.008 11.796 43.119 1.00 31.97 86 THR A CA 1
ATOM 655 C C . THR A 1 86 ? 3.817 11.233 42.342 1.00 31.97 86 THR A C 1
ATOM 657 O O . THR A 1 86 ? 2.953 10.637 42.975 1.00 31.97 86 THR A O 1
ATOM 660 N N . ASP A 1 87 ? 3.797 11.321 41.009 1.00 29.47 87 ASP A N 1
ATOM 661 C CA . ASP A 1 87 ? 2.701 10.778 40.180 1.00 29.47 87 ASP A CA 1
ATOM 662 C C . ASP A 1 87 ? 3.066 9.474 39.439 1.00 29.47 87 ASP A C 1
ATOM 664 O O . ASP A 1 87 ? 2.280 8.959 38.651 1.00 29.47 87 ASP A O 1
ATOM 668 N N . LEU A 1 88 ? 4.220 8.860 39.730 1.00 36.50 88 LEU A N 1
ATOM 669 C CA . LEU A 1 88 ? 4.636 7.566 39.149 1.00 36.50 88 LEU A CA 1
ATOM 670 C C . LEU A 1 88 ? 3.879 6.343 39.718 1.00 36.50 88 LEU A C 1
ATOM 672 O O . LEU A 1 88 ? 4.261 5.203 39.457 1.00 36.50 88 LEU A O 1
ATOM 676 N N . GLY A 1 89 ? 2.842 6.565 40.529 1.00 29.48 89 GLY A N 1
ATOM 677 C CA . GLY A 1 89 ? 2.258 5.542 41.396 1.00 29.48 89 GLY A CA 1
ATOM 678 C C . GLY A 1 89 ? 0.891 4.984 41.010 1.00 29.48 89 GLY A C 1
ATOM 679 O O . GLY A 1 89 ? 0.517 3.974 41.593 1.00 29.48 89 GLY A O 1
ATOM 680 N N . ASN A 1 90 ? 0.128 5.581 40.088 1.00 31.23 90 ASN A N 1
ATOM 681 C CA . ASN A 1 90 ? -1.179 5.029 39.713 1.00 31.23 90 ASN A CA 1
ATOM 682 C C . ASN A 1 90 ? -1.682 5.535 38.352 1.00 31.23 90 ASN A C 1
ATOM 684 O O . ASN A 1 90 ? -1.569 6.712 38.031 1.00 31.23 90 ASN A O 1
ATOM 688 N N . ASP A 1 91 ? -2.316 4.613 37.626 1.00 33.53 91 ASP A N 1
ATOM 689 C CA . ASP A 1 91 ? -3.237 4.806 36.500 1.00 33.53 91 ASP A CA 1
ATOM 690 C C . ASP A 1 91 ? -2.669 5.191 35.116 1.00 33.53 91 ASP A C 1
ATOM 692 O O . ASP A 1 91 ? -2.449 6.350 34.789 1.00 33.53 91 ASP A O 1
ATOM 696 N N . SER A 1 92 ? -2.520 4.164 34.265 1.00 39.50 92 SER A N 1
ATOM 697 C CA . SER A 1 92 ? -3.009 3.998 32.869 1.00 39.50 92 SER A CA 1
ATOM 698 C C . SER A 1 92 ? -3.225 5.189 31.899 1.00 39.50 92 SER A C 1
ATOM 700 O O . SER A 1 92 ? -3.892 5.011 30.882 1.00 39.50 92 SER A O 1
ATOM 702 N N . LYS A 1 93 ? -2.661 6.382 32.114 1.00 36.84 93 LYS A N 1
ATOM 703 C CA . LYS A 1 93 ? -2.881 7.560 31.246 1.00 36.84 93 LYS A CA 1
ATOM 704 C C . LYS A 1 93 ? -1.630 8.367 30.897 1.00 36.84 93 LYS A C 1
ATOM 706 O O . LYS A 1 93 ? -1.750 9.482 30.402 1.00 36.84 93 LYS A O 1
ATOM 711 N N . PHE A 1 94 ? -0.432 7.823 31.100 1.00 35.97 94 PHE A N 1
ATOM 712 C CA . PHE A 1 94 ? 0.802 8.500 30.695 1.00 35.97 94 PHE A CA 1
ATOM 713 C C . PHE A 1 94 ? 1.285 7.999 29.329 1.00 35.97 94 PHE A C 1
ATOM 715 O O . PHE A 1 94 ? 1.934 6.960 29.223 1.00 35.97 94 PHE A O 1
ATOM 722 N N . ASN A 1 95 ? 0.957 8.746 28.272 1.00 46.28 95 ASN A N 1
ATOM 723 C CA . ASN A 1 95 ? 1.528 8.541 26.946 1.00 46.28 95 ASN A CA 1
ATOM 724 C C . ASN A 1 95 ? 2.858 9.301 26.858 1.00 46.28 95 ASN A C 1
ATOM 726 O O . ASN A 1 95 ? 2.893 10.528 26.798 1.00 46.28 95 ASN A O 1
ATOM 730 N N . ILE A 1 96 ? 3.968 8.565 26.853 1.00 41.97 96 ILE A N 1
ATOM 731 C CA . ILE A 1 96 ? 5.321 9.127 26.740 1.00 41.97 96 ILE A CA 1
ATOM 732 C C . ILE A 1 96 ? 5.463 9.970 25.452 1.00 41.97 96 ILE A C 1
ATOM 734 O O . ILE A 1 96 ? 6.192 10.959 25.454 1.00 41.97 96 ILE A O 1
ATOM 738 N N . GLY A 1 97 ? 4.712 9.651 24.390 1.00 41.91 97 GLY A N 1
ATOM 739 C CA . GLY A 1 97 ? 4.665 10.435 23.152 1.00 41.91 97 GLY A CA 1
ATOM 740 C C . GLY A 1 97 ? 4.042 11.826 23.315 1.00 41.91 97 GLY A C 1
ATOM 741 O O . GLY A 1 97 ? 4.552 12.782 22.731 1.00 41.91 97 GLY A O 1
ATOM 742 N N . ASP A 1 98 ? 3.019 11.969 24.165 1.00 42.12 98 ASP A N 1
ATOM 743 C CA . ASP A 1 98 ? 2.407 13.272 24.480 1.00 42.12 98 ASP A CA 1
ATOM 744 C C . ASP A 1 98 ? 3.343 14.152 25.310 1.00 42.12 98 ASP A C 1
ATOM 746 O O . ASP A 1 98 ? 3.353 15.372 25.166 1.00 42.12 98 ASP A O 1
ATOM 750 N N . LEU A 1 99 ? 4.170 13.538 26.160 1.00 39.34 99 LEU A N 1
ATOM 751 C CA . LEU A 1 99 ? 5.180 14.251 26.935 1.00 39.34 99 LEU A CA 1
ATOM 752 C C . LEU A 1 99 ? 6.319 14.751 26.032 1.00 39.34 99 LEU A C 1
ATOM 754 O O . LEU A 1 99 ? 6.749 15.894 26.166 1.00 39.34 99 LEU A O 1
ATOM 758 N N . PHE A 1 100 ? 6.786 13.935 25.080 1.00 40.44 100 PHE A N 1
ATOM 759 C CA . PHE A 1 100 ? 7.817 14.356 24.126 1.00 40.44 100 PHE A CA 1
ATOM 760 C C . PHE A 1 100 ? 7.319 15.421 23.140 1.00 40.44 100 PHE A C 1
ATOM 762 O O . PHE A 1 100 ? 8.080 16.336 22.820 1.00 40.44 100 PHE A O 1
ATOM 769 N N . SER A 1 101 ? 6.055 15.370 22.709 1.00 41.66 101 SER A N 1
ATOM 770 C CA . SER A 1 101 ? 5.454 16.411 21.863 1.00 41.66 101 SER A CA 1
ATOM 771 C C . SER A 1 101 ? 5.240 17.728 22.622 1.00 41.66 101 SER A C 1
ATOM 773 O O . SER A 1 101 ? 5.567 18.798 22.108 1.00 41.66 101 SER A O 1
ATOM 775 N N . HIS A 1 102 ? 4.809 17.671 23.891 1.00 34.72 102 HIS A N 1
ATOM 776 C CA . HIS A 1 102 ? 4.703 18.859 24.749 1.00 34.72 102 HIS A CA 1
ATOM 777 C C . HIS A 1 102 ? 6.057 19.516 25.049 1.00 34.72 102 HIS A C 1
ATOM 779 O O . HIS A 1 102 ? 6.130 20.738 25.154 1.00 34.72 102 HIS A O 1
ATOM 785 N N . ILE A 1 103 ? 7.123 18.725 25.212 1.00 38.91 103 ILE A N 1
ATOM 786 C CA . ILE A 1 103 ? 8.457 19.231 25.576 1.00 38.91 103 ILE A CA 1
ATOM 787 C C . ILE A 1 103 ? 9.223 19.774 24.359 1.00 38.91 103 ILE A C 1
ATOM 789 O O . ILE A 1 103 ? 10.012 20.705 24.507 1.00 38.91 103 ILE A O 1
ATOM 793 N N . SER A 1 104 ? 9.005 19.221 23.163 1.00 41.22 104 SER A N 1
ATOM 794 C CA . SER A 1 104 ? 9.713 19.629 21.937 1.00 41.22 104 SER A CA 1
ATOM 795 C C . SER A 1 104 ? 9.032 20.765 21.169 1.00 41.22 104 SER A C 1
ATOM 797 O O . SER A 1 104 ? 9.678 21.404 20.341 1.00 41.22 104 SER A O 1
ATOM 799 N N . GLY A 1 105 ? 7.739 21.020 21.407 1.00 32.31 105 GLY A N 1
ATOM 800 C CA . GLY A 1 105 ? 6.954 21.949 20.588 1.00 32.31 105 GLY A CA 1
ATOM 801 C C . GLY A 1 105 ? 6.698 21.445 19.159 1.00 32.31 105 GLY A C 1
ATOM 802 O O . GLY A 1 105 ? 6.089 22.160 18.362 1.00 32.31 105 GLY A O 1
ATOM 803 N N . GLU A 1 106 ? 7.124 20.222 18.831 1.00 43.16 106 GLU A N 1
ATOM 804 C CA . GLU A 1 106 ? 6.740 19.520 17.611 1.00 43.16 106 GLU A CA 1
ATOM 805 C C . GLU A 1 106 ? 5.356 18.898 17.829 1.00 43.16 106 GLU A C 1
ATOM 807 O O . GLU A 1 106 ? 5.107 18.241 18.843 1.00 43.16 106 GLU A O 1
ATOM 812 N N . LYS A 1 107 ? 4.426 19.098 16.883 1.00 46.06 107 LYS A N 1
ATOM 813 C CA . LYS A 1 107 ? 3.165 18.345 16.871 1.00 46.06 107 LYS A CA 1
ATOM 814 C C . LYS A 1 107 ? 3.521 16.858 16.846 1.00 46.06 107 LYS A C 1
ATOM 816 O O . LYS A 1 107 ? 3.954 16.350 15.818 1.00 46.06 107 LYS A O 1
ATOM 821 N N . GLY A 1 108 ? 3.334 16.157 17.959 1.00 54.78 108 GLY A N 1
ATOM 822 C CA . GLY A 1 108 ? 3.340 14.702 17.936 1.00 54.78 108 GLY A CA 1
ATOM 823 C C . GLY A 1 108 ? 2.200 14.267 17.026 1.00 54.78 108 GLY A C 1
ATOM 824 O O . GLY A 1 108 ? 1.045 14.555 17.327 1.00 54.78 108 GLY A O 1
ATOM 825 N N . PHE A 1 109 ? 2.499 13.596 15.915 1.00 69.31 109 PHE A N 1
ATOM 826 C CA . PHE A 1 109 ? 1.486 13.056 15.000 1.00 69.31 109 PHE A CA 1
ATOM 827 C C . PHE A 1 109 ? 0.872 11.757 15.555 1.00 69.31 109 PHE A C 1
ATOM 829 O O . PHE A 1 109 ? 0.668 10.786 14.832 1.00 69.31 109 PHE A O 1
ATOM 836 N N . HIS A 1 110 ? 0.646 11.727 16.869 1.00 81.38 110 HIS A N 1
ATOM 837 C CA . HIS A 1 110 ? 0.076 10.615 17.612 1.00 81.38 110 HIS A CA 1
ATOM 838 C C . HIS A 1 110 ? -1.305 11.024 18.102 1.00 81.38 110 HIS A C 1
ATOM 840 O O . HIS A 1 110 ? -1.474 11.589 19.178 1.00 81.38 110 HIS A O 1
ATOM 846 N N . GLU A 1 111 ? -2.306 10.737 17.291 1.00 86.69 111 GLU A N 1
ATOM 847 C CA . GLU A 1 111 ? -3.694 10.822 17.698 1.00 86.69 111 GLU A CA 1
ATOM 848 C C . GLU A 1 111 ? -4.082 9.552 18.458 1.00 86.69 111 GLU A C 1
ATOM 850 O O . GLU A 1 111 ? -3.625 8.448 18.155 1.00 86.69 111 GLU A O 1
ATOM 855 N N . THR A 1 112 ? -4.952 9.702 19.454 1.00 88.38 112 THR A N 1
ATOM 856 C CA . THR A 1 112 ? -5.592 8.552 20.099 1.00 88.38 112 THR A CA 1
ATOM 857 C C . THR A 1 112 ? -6.748 8.091 19.211 1.00 88.38 112 THR A C 1
ATOM 859 O O . THR A 1 112 ? -7.676 8.880 19.026 1.00 88.38 112 THR A O 1
ATOM 862 N N . PRO A 1 113 ? -6.743 6.853 18.676 1.00 92.12 113 PRO A N 1
ATOM 863 C CA . PRO A 1 113 ? -7.845 6.384 17.845 1.00 92.12 113 PRO A CA 1
ATOM 864 C C . PRO A 1 113 ? -9.165 6.363 18.614 1.00 92.12 113 PRO A C 1
ATOM 866 O O . PRO A 1 113 ? -9.243 5.780 19.699 1.00 92.12 113 PRO A O 1
ATOM 869 N N . ALA A 1 114 ? -10.221 6.940 18.042 1.00 92.94 114 ALA A N 1
ATOM 870 C CA . ALA A 1 114 ? -11.544 6.925 18.660 1.00 92.94 114 ALA A CA 1
ATOM 871 C C . ALA A 1 114 ? -12.218 5.539 18.623 1.00 92.94 114 ALA A C 1
ATOM 873 O O . ALA A 1 114 ? -13.168 5.306 19.368 1.00 92.94 114 ALA A O 1
ATOM 874 N N . ASN A 1 115 ? -11.721 4.617 17.786 1.00 92.75 115 ASN A N 1
ATOM 875 C CA . ASN A 1 115 ? -12.237 3.253 17.601 1.00 92.75 115 ASN A CA 1
ATOM 876 C C . ASN A 1 115 ? -13.742 3.208 17.281 1.00 92.75 115 ASN A C 1
ATOM 878 O O . ASN A 1 115 ? -14.490 2.436 17.877 1.00 92.75 115 ASN A O 1
ATOM 882 N N . THR A 1 116 ? -14.184 4.077 16.368 1.00 92.19 116 THR A N 1
ATOM 883 C CA . THR A 1 116 ? -15.603 4.265 16.030 1.00 92.19 116 THR A CA 1
ATOM 884 C C . THR A 1 116 ? -16.128 3.226 15.037 1.00 92.19 116 THR A C 1
ATOM 886 O O . THR A 1 116 ? -16.738 2.247 15.458 1.00 92.19 116 THR A O 1
ATOM 889 N N . ASP A 1 117 ? -15.895 3.414 13.736 1.00 92.56 117 ASP A N 1
ATOM 890 C CA . ASP A 1 117 ? -16.355 2.480 12.696 1.00 92.56 117 ASP A CA 1
ATOM 891 C C . ASP A 1 117 ? -15.389 1.290 12.558 1.00 92.56 117 ASP A C 1
ATOM 893 O O . ASP A 1 117 ? -15.778 0.180 12.197 1.00 92.56 117 ASP A O 1
ATOM 897 N N . ILE A 1 118 ? -14.115 1.522 12.878 1.00 94.62 118 ILE A N 1
ATOM 898 C CA . ILE A 1 118 ? -13.027 0.549 12.824 1.00 94.62 118 ILE A CA 1
ATOM 899 C C . ILE A 1 118 ? -12.331 0.510 14.185 1.00 94.62 118 ILE A C 1
ATOM 901 O O . ILE A 1 118 ? -11.951 1.549 14.729 1.00 94.62 118 ILE A O 1
ATOM 905 N N . ASN A 1 119 ? -12.074 -0.691 14.712 1.00 94.81 119 ASN A N 1
ATOM 906 C CA . ASN A 1 119 ? -11.228 -0.869 15.895 1.00 94.81 119 ASN A CA 1
ATOM 907 C C . ASN A 1 119 ? -9.738 -0.758 15.519 1.00 94.81 119 ASN A C 1
ATOM 909 O O . ASN A 1 119 ? -9.011 -1.752 15.440 1.00 94.81 119 ASN A O 1
ATOM 913 N N . GLN A 1 120 ? -9.293 0.470 15.245 1.00 95.00 120 GLN A N 1
ATOM 914 C CA . GLN A 1 120 ? -7.927 0.769 14.820 1.00 95.00 120 GLN A CA 1
ATOM 915 C C . GLN A 1 120 ? -6.895 0.352 15.874 1.00 95.00 120 GLN A C 1
ATOM 917 O O . GLN A 1 120 ? -5.840 -0.169 15.518 1.00 95.00 120 GLN A O 1
ATOM 922 N N . THR A 1 121 ? -7.181 0.541 17.166 1.00 94.06 121 THR A N 1
ATOM 923 C CA . THR A 1 121 ? -6.275 0.116 18.243 1.00 94.06 121 THR A CA 1
ATOM 924 C C . THR A 1 121 ? -6.033 -1.388 18.202 1.00 94.06 121 THR A C 1
ATOM 926 O O . THR A 1 121 ? -4.883 -1.819 18.282 1.00 94.06 121 THR A O 1
ATOM 929 N N . GLN A 1 122 ? -7.086 -2.191 18.034 1.00 94.38 122 GLN A N 1
ATOM 930 C CA . GLN A 1 122 ? -6.929 -3.636 17.894 1.00 94.38 122 GLN A CA 1
ATOM 931 C C . GLN A 1 122 ? -6.139 -3.998 16.635 1.00 94.38 122 GLN A C 1
ATOM 933 O O . GLN A 1 122 ? -5.202 -4.784 16.731 1.00 94.38 122 GLN A O 1
ATOM 938 N N . PHE A 1 123 ? -6.450 -3.384 15.490 1.00 95.81 123 PHE A N 1
ATOM 939 C CA . PHE A 1 123 ? -5.703 -3.610 14.250 1.00 95.81 123 PHE A CA 1
ATOM 940 C C . PHE A 1 123 ? -4.197 -3.355 14.422 1.00 95.81 123 PHE A C 1
ATOM 942 O O . PHE A 1 123 ? -3.385 -4.189 14.029 1.00 95.81 123 PHE A O 1
ATOM 949 N N . MET A 1 124 ? -3.815 -2.239 15.053 1.00 95.31 124 MET A N 1
ATOM 950 C CA . MET A 1 124 ? -2.408 -1.904 15.302 1.00 95.31 124 MET A CA 1
ATOM 951 C C . MET A 1 124 ? -1.723 -2.910 16.228 1.00 95.31 124 MET A C 1
ATOM 953 O O . MET A 1 124 ? -0.605 -3.343 15.949 1.00 95.31 124 MET A O 1
ATOM 957 N N . ASN A 1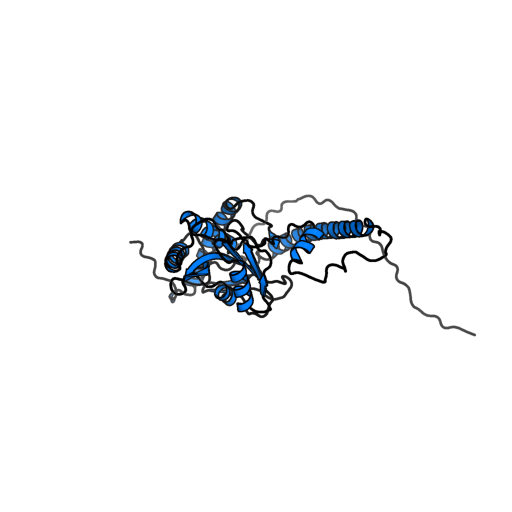 125 ? -2.389 -3.301 17.316 1.00 95.12 125 ASN A N 1
ATOM 958 C CA . ASN A 1 125 ? -1.847 -4.278 18.259 1.00 95.12 125 ASN A CA 1
ATOM 959 C C . ASN A 1 125 ? -1.653 -5.645 17.594 1.00 95.12 125 ASN A C 1
ATOM 961 O O . ASN A 1 125 ? -0.593 -6.254 17.746 1.00 95.12 125 ASN A O 1
ATOM 965 N N . ASP A 1 126 ? -2.641 -6.098 16.822 1.00 95.69 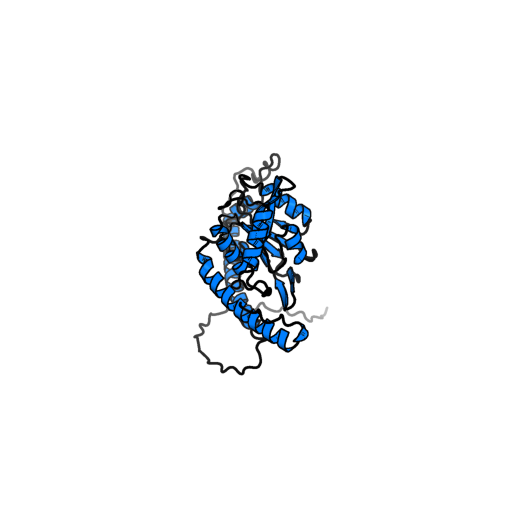126 ASP A N 1
ATOM 966 C CA . ASP A 1 126 ? -2.583 -7.366 16.100 1.00 95.69 126 ASP A CA 1
ATOM 967 C C . ASP A 1 126 ? -1.475 -7.340 15.037 1.00 95.69 126 ASP A C 1
ATOM 969 O O . ASP A 1 126 ? -0.709 -8.298 14.925 1.00 95.69 126 ASP A O 1
ATOM 973 N N . LEU A 1 127 ? -1.331 -6.234 14.297 1.00 96.44 127 LEU A N 1
ATOM 974 C CA . LEU A 1 127 ? -0.275 -6.058 13.299 1.00 96.44 127 LEU A CA 1
ATOM 975 C C . LEU A 1 127 ? 1.122 -6.156 13.927 1.00 96.44 127 LEU A C 1
ATOM 977 O O . LEU A 1 127 ? 1.926 -6.988 13.508 1.00 96.44 127 LEU A O 1
ATOM 981 N N . ILE A 1 128 ? 1.409 -5.358 14.959 1.00 95.75 128 ILE A N 1
ATOM 982 C CA . ILE A 1 128 ? 2.722 -5.378 15.625 1.00 95.75 128 ILE A CA 1
ATOM 983 C C . ILE A 1 128 ? 2.974 -6.725 16.307 1.00 95.75 128 ILE A C 1
ATOM 985 O O . ILE A 1 128 ? 4.087 -7.249 16.248 1.00 95.75 128 ILE A O 1
ATOM 989 N N . SER A 1 129 ? 1.943 -7.344 16.891 1.00 96.31 129 SER A N 1
ATOM 990 C CA . SER A 1 129 ? 2.067 -8.683 17.470 1.00 96.31 129 SER A CA 1
ATOM 991 C C . SER A 1 129 ? 2.465 -9.735 16.430 1.00 96.31 129 SER A C 1
ATOM 993 O O . SER A 1 129 ? 3.259 -10.620 16.750 1.00 96.31 129 SER A O 1
ATOM 995 N N . LYS A 1 130 ? 1.927 -9.669 15.206 1.00 97.06 130 LYS A N 1
ATOM 996 C CA . LYS A 1 130 ? 2.263 -10.600 14.114 1.00 97.06 130 LYS A CA 1
ATOM 997 C C . LYS A 1 130 ? 3.645 -10.335 13.513 1.00 97.06 130 LYS A C 1
ATOM 999 O O . LYS A 1 130 ? 4.352 -11.279 13.171 1.00 97.06 130 LYS A O 1
ATOM 1004 N N . LEU A 1 131 ? 4.039 -9.067 13.399 1.00 96.56 131 LEU A N 1
ATOM 1005 C CA . LEU A 1 131 ? 5.342 -8.662 12.859 1.00 96.56 131 LEU A CA 1
ATOM 1006 C C . LEU A 1 131 ? 6.499 -8.893 13.843 1.00 96.56 131 LEU A C 1
ATOM 1008 O O . LEU A 1 131 ? 7.638 -9.120 13.429 1.00 96.56 131 LEU A O 1
ATOM 1012 N N . GLY A 1 132 ? 6.212 -8.886 15.144 1.00 95.88 132 GLY A N 1
ATOM 1013 C CA . GLY A 1 132 ? 7.164 -9.195 16.204 1.00 95.88 132 GLY A CA 1
ATOM 1014 C C . GLY A 1 132 ? 7.978 -7.992 16.690 1.00 95.88 132 GLY A C 1
ATOM 1015 O O . GLY A 1 132 ? 7.779 -6.846 16.287 1.00 95.88 132 GLY A O 1
ATOM 1016 N N . SER A 1 133 ? 8.931 -8.262 17.586 1.00 94.25 133 SER A N 1
ATOM 1017 C CA . SER A 1 133 ? 9.591 -7.260 18.443 1.00 94.25 133 SER A CA 1
ATOM 1018 C C . SER A 1 133 ? 10.488 -6.239 17.736 1.00 94.25 133 SER A C 1
ATOM 1020 O O . SER A 1 133 ? 10.903 -5.266 18.360 1.00 94.25 133 SER A O 1
ATOM 1022 N N . LYS A 1 134 ? 10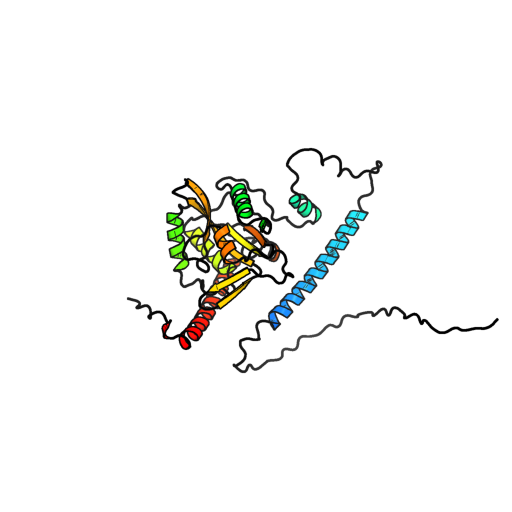.801 -6.443 16.453 1.00 95.50 134 LYS A N 1
ATOM 1023 C CA . LYS A 1 134 ? 11.565 -5.493 15.627 1.00 95.50 134 LYS A CA 1
ATOM 1024 C C . LYS A 1 134 ? 10.674 -4.528 14.841 1.00 95.50 134 LYS A C 1
ATOM 1026 O O . LYS A 1 134 ? 11.162 -3.817 13.968 1.00 95.50 134 LYS A O 1
ATOM 1031 N N . SER A 1 135 ? 9.377 -4.526 15.121 1.00 96.25 135 SER A N 1
ATOM 1032 C CA . SER A 1 135 ? 8.409 -3.609 14.533 1.00 96.25 135 SER A CA 1
ATOM 1033 C C . SER A 1 135 ? 7.754 -2.766 15.623 1.00 96.25 135 SER A C 1
ATOM 1035 O O . SER A 1 135 ? 7.589 -3.219 16.757 1.00 96.25 135 SER A O 1
ATOM 1037 N N . ARG A 1 136 ? 7.376 -1.533 15.286 1.00 95.19 136 ARG A N 1
ATOM 1038 C CA . ARG A 1 136 ? 6.550 -0.679 16.146 1.00 95.19 136 ARG A CA 1
ATOM 1039 C C . ARG A 1 136 ? 5.715 0.291 15.324 1.00 95.19 136 ARG A C 1
ATOM 1041 O O . ARG A 1 136 ? 6.082 0.634 14.201 1.00 95.19 136 ARG A O 1
ATOM 1048 N N . MET A 1 137 ? 4.651 0.805 15.928 1.00 93.69 137 MET A N 1
ATOM 1049 C CA . MET A 1 137 ? 3.985 1.996 15.409 1.00 93.69 137 MET A CA 1
ATOM 1050 C C . MET A 1 137 ? 4.875 3.232 15.624 1.00 93.69 137 MET A C 1
ATOM 1052 O O . MET A 1 137 ? 5.607 3.327 16.618 1.00 93.69 137 MET A O 1
ATOM 1056 N N . GLN A 1 138 ? 4.829 4.174 14.689 1.00 88.94 138 GLN A N 1
ATOM 1057 C CA . GLN A 1 138 ? 5.348 5.527 14.858 1.00 88.94 138 GLN A CA 1
ATOM 1058 C C . GLN A 1 138 ? 4.172 6.496 14.764 1.00 88.94 138 GLN A C 1
ATOM 1060 O O . GLN A 1 138 ? 3.447 6.604 15.740 1.00 88.94 138 GLN A O 1
ATOM 1065 N N . ASN A 1 139 ? 3.924 7.159 13.643 1.00 82.56 139 ASN A N 1
ATOM 1066 C CA . ASN A 1 139 ? 2.887 8.178 13.567 1.00 82.56 139 ASN A CA 1
ATOM 1067 C C . ASN A 1 139 ? 1.515 7.533 13.345 1.00 82.56 139 ASN A C 1
ATOM 1069 O O . ASN A 1 139 ? 1.341 6.653 12.498 1.00 82.56 139 ASN A O 1
ATOM 1073 N N . ILE A 1 140 ? 0.531 7.973 14.124 1.00 84.25 140 ILE A N 1
ATOM 1074 C CA . ILE A 1 140 ? -0.821 7.420 14.119 1.00 84.25 140 ILE A CA 1
ATOM 1075 C C . ILE A 1 140 ? -1.787 8.586 13.969 1.00 84.25 140 ILE A C 1
ATOM 1077 O O . ILE A 1 140 ? -1.955 9.369 14.896 1.00 84.25 140 ILE A O 1
ATOM 1081 N N . GLN A 1 141 ? -2.456 8.676 12.824 1.00 93.00 141 GLN A N 1
ATOM 1082 C CA . GLN A 1 141 ? -3.671 9.483 12.707 1.00 93.00 141 GLN A CA 1
ATOM 1083 C C . GLN A 1 141 ? -4.887 8.605 13.019 1.00 93.00 141 GLN A C 1
ATOM 1085 O O . GLN A 1 141 ? -4.885 7.402 12.736 1.00 93.00 141 GLN A O 1
ATOM 1090 N N . ASP A 1 142 ? -5.938 9.192 13.588 1.00 93.56 142 ASP A N 1
ATOM 1091 C CA . ASP A 1 142 ? -7.197 8.501 13.844 1.00 93.56 142 ASP A CA 1
ATOM 1092 C C . ASP A 1 142 ? -7.922 8.235 12.521 1.00 93.56 142 ASP A C 1
ATOM 1094 O O . ASP A 1 142 ? -8.581 9.106 11.953 1.00 93.56 142 ASP A O 1
ATOM 1098 N N . VAL A 1 143 ? -7.791 7.011 12.022 1.00 95.31 143 VAL A N 1
ATOM 1099 C CA . VAL A 1 143 ? -8.497 6.482 10.851 1.00 95.31 143 VAL A CA 1
ATOM 1100 C C . VAL A 1 143 ? -9.647 5.567 11.265 1.00 95.31 143 VAL A C 1
ATOM 1102 O O . VAL A 1 143 ? -10.155 4.807 10.446 1.00 95.31 143 VAL A O 1
ATOM 1105 N N . SER A 1 144 ? -10.090 5.628 12.525 1.00 93.38 144 SER A N 1
ATOM 1106 C CA . SER A 1 144 ? -11.223 4.823 12.984 1.00 93.38 144 SER A CA 1
ATOM 1107 C C . SER A 1 144 ? -12.551 5.231 12.340 1.00 93.38 144 SER A C 1
ATOM 1109 O O . SER A 1 144 ? -13.495 4.446 12.365 1.00 93.38 144 SER A O 1
ATOM 1111 N N . LYS A 1 145 ? -12.597 6.427 11.733 1.00 93.88 145 LYS A N 1
ATOM 1112 C CA . LYS A 1 145 ? -13.690 6.935 10.900 1.00 93.88 145 LYS A CA 1
ATOM 1113 C C . LYS A 1 145 ? -13.153 7.495 9.586 1.00 93.88 145 LYS A C 1
ATOM 1115 O O . LYS A 1 145 ? -12.656 8.621 9.530 1.00 93.88 145 LYS A O 1
ATOM 1120 N N . LEU A 1 146 ? -13.266 6.713 8.520 1.00 95.00 146 LEU A N 1
ATOM 1121 C CA . LEU A 1 146 ? -12.838 7.106 7.179 1.00 95.00 146 LEU A CA 1
ATOM 1122 C C . LEU A 1 146 ? -14.009 7.636 6.348 1.00 95.00 146 LEU A C 1
ATOM 1124 O O . LEU A 1 146 ? -15.170 7.323 6.597 1.00 95.00 146 LEU A O 1
ATOM 1128 N N . GLN A 1 147 ? -13.692 8.444 5.338 1.00 93.31 147 GLN A N 1
ATOM 1129 C CA . GLN A 1 147 ? -14.651 8.762 4.280 1.00 93.31 147 GLN A CA 1
ATOM 1130 C C . GLN A 1 147 ? -14.844 7.536 3.386 1.00 93.31 147 GLN A C 1
ATOM 1132 O O . GLN A 1 147 ? -13.887 6.804 3.148 1.00 93.31 147 GLN A O 1
ATOM 1137 N N . GLY A 1 148 ? -16.053 7.346 2.860 1.00 96.06 148 GLY A N 1
ATOM 1138 C CA . GLY A 1 148 ? -16.411 6.155 2.092 1.00 96.06 148 GLY A CA 1
ATOM 1139 C C . GLY A 1 148 ? -17.034 5.059 2.957 1.00 96.06 148 GLY A C 1
ATOM 1140 O O . GLY A 1 148 ? -17.070 5.146 4.183 1.00 96.06 148 GLY A O 1
ATOM 1141 N N . ARG A 1 149 ? -17.560 4.018 2.314 1.00 97.25 149 ARG A N 1
ATOM 1142 C CA . ARG A 1 149 ? -18.145 2.856 2.993 1.00 97.25 149 ARG A CA 1
ATOM 1143 C C . ARG A 1 149 ? -17.086 1.796 3.293 1.00 97.25 149 ARG A C 1
ATOM 1145 O O . ARG A 1 149 ? -16.029 1.749 2.664 1.00 97.25 149 ARG A O 1
ATOM 1152 N N . ILE A 1 150 ? -17.409 0.892 4.210 1.00 97.69 150 ILE A N 1
ATOM 1153 C CA . ILE A 1 150 ? -16.675 -0.362 4.414 1.00 97.69 150 ILE A CA 1
ATOM 1154 C C . ILE A 1 150 ? -17.156 -1.372 3.363 1.00 97.69 150 ILE A C 1
ATOM 1156 O O . ILE A 1 150 ? -18.333 -1.738 3.398 1.00 97.69 150 ILE A O 1
ATOM 1160 N N . PRO A 1 151 ? -16.323 -1.764 2.378 1.00 97.88 151 PRO A N 1
ATOM 1161 C CA . PRO A 1 151 ? -16.696 -2.799 1.425 1.00 97.88 151 PRO A CA 1
ATOM 1162 C C . PRO A 1 151 ? -16.639 -4.185 2.074 1.00 97.88 151 PRO A C 1
ATOM 1164 O O . PRO A 1 151 ? -15.972 -4.400 3.086 1.00 97.88 151 PRO A O 1
ATOM 1167 N N . THR A 1 152 ? -17.295 -5.157 1.453 1.00 97.25 152 THR A N 1
ATOM 1168 C CA . THR A 1 152 ? -16.990 -6.573 1.689 1.00 97.25 152 THR A CA 1
ATOM 1169 C C . THR A 1 152 ? -15.656 -6.941 1.036 1.00 97.25 152 THR A C 1
ATOM 1171 O O . THR A 1 152 ? -15.229 -6.305 0.071 1.00 97.25 152 THR A O 1
ATOM 1174 N N . LEU A 1 153 ? -15.009 -8.017 1.490 1.00 95.88 153 LEU A N 1
ATOM 1175 C CA . LEU A 1 153 ? -13.785 -8.511 0.849 1.00 95.88 153 LEU A CA 1
ATOM 1176 C C . LEU A 1 153 ? -13.991 -8.857 -0.639 1.00 95.88 153 LEU A C 1
ATOM 1178 O O . LEU A 1 153 ? -13.076 -8.692 -1.442 1.00 95.88 153 LEU A O 1
ATOM 1182 N N . ALA A 1 154 ? -15.185 -9.309 -1.034 1.00 95.50 154 ALA A N 1
ATOM 1183 C CA . ALA A 1 154 ? -15.500 -9.580 -2.437 1.00 95.50 154 ALA A CA 1
ATOM 1184 C C . ALA A 1 154 ? -15.491 -8.293 -3.279 1.00 95.50 154 ALA A C 1
ATOM 1186 O O . ALA A 1 154 ? -14.828 -8.239 -4.311 1.00 95.50 154 ALA A O 1
ATOM 1187 N N . GLU A 1 155 ? -16.143 -7.234 -2.794 1.00 97.62 155 GLU A N 1
ATOM 1188 C CA . GLU A 1 155 ? -16.122 -5.920 -3.449 1.00 97.62 155 GLU A CA 1
ATOM 1189 C C . GLU A 1 155 ? -14.710 -5.327 -3.487 1.00 97.62 155 GLU A C 1
ATOM 1191 O O . GLU A 1 155 ? -14.319 -4.737 -4.490 1.00 97.62 155 GLU A O 1
ATOM 1196 N N . LEU A 1 156 ? -13.917 -5.530 -2.429 1.00 98.00 156 LEU A N 1
ATOM 1197 C CA . LEU A 1 156 ? -12.527 -5.083 -2.400 1.00 98.00 156 LEU A CA 1
ATOM 1198 C C . LEU A 1 156 ? -11.657 -5.819 -3.430 1.00 98.00 156 LEU A C 1
ATOM 1200 O O . LEU A 1 156 ? -10.771 -5.215 -4.027 1.00 98.00 156 LEU A O 1
ATOM 1204 N N . ASN A 1 157 ? -11.912 -7.107 -3.670 1.00 97.88 157 ASN A N 1
ATOM 1205 C CA . ASN A 1 157 ? -11.236 -7.855 -4.731 1.00 97.88 157 ASN A CA 1
ATOM 1206 C C . ASN A 1 157 ? -11.592 -7.325 -6.126 1.00 97.88 157 ASN A C 1
ATOM 1208 O O . ASN A 1 157 ? -10.736 -7.306 -7.011 1.00 97.88 157 ASN A O 1
ATOM 1212 N N . ASP A 1 158 ? -12.834 -6.902 -6.345 1.00 98.12 158 ASP A N 1
ATOM 1213 C CA . ASP A 1 158 ? -13.236 -6.325 -7.628 1.00 98.12 158 ASP A CA 1
ATOM 1214 C C . ASP A 1 158 ? -12.647 -4.923 -7.827 1.00 98.12 158 ASP A C 1
ATOM 1216 O O . ASP A 1 158 ? -12.133 -4.630 -8.911 1.00 98.12 158 ASP A O 1
ATOM 1220 N N . GLU A 1 159 ? -12.597 -4.107 -6.770 1.00 98.44 159 GLU A N 1
ATOM 1221 C CA . GLU A 1 159 ? -11.894 -2.821 -6.800 1.00 98.44 159 GLU A CA 1
ATOM 1222 C C . GLU A 1 159 ? -10.393 -3.012 -7.053 1.00 98.44 159 GLU A C 1
ATOM 1224 O O . GLU A 1 159 ? -9.808 -2.324 -7.888 1.00 98.44 159 GLU A O 1
ATOM 1229 N N . PHE A 1 160 ? -9.768 -4.009 -6.419 1.00 98.69 160 PHE A N 1
ATOM 1230 C CA . PHE A 1 160 ? -8.370 -4.354 -6.671 1.00 98.69 160 PHE A CA 1
ATOM 1231 C C . PHE A 1 160 ? -8.123 -4.653 -8.154 1.00 98.69 160 PHE A C 1
ATOM 1233 O O . PHE A 1 160 ? -7.203 -4.091 -8.745 1.00 98.69 160 PHE A O 1
ATOM 1240 N N . LYS A 1 161 ? -8.945 -5.507 -8.783 1.00 98.44 161 LYS A N 1
ATOM 1241 C CA . LYS A 1 161 ? -8.794 -5.856 -10.209 1.00 98.44 161 LYS A CA 1
ATOM 1242 C C . LYS A 1 161 ? -8.936 -4.632 -11.103 1.00 98.44 161 LYS A C 1
ATOM 1244 O O . LYS A 1 161 ? -8.166 -4.478 -12.050 1.00 98.44 161 LYS A O 1
ATOM 1249 N N . LYS A 1 162 ? -9.906 -3.765 -10.801 1.00 98.12 162 LYS A N 1
ATOM 1250 C CA . LYS A 1 162 ? -10.103 -2.503 -11.516 1.00 98.12 162 LYS A CA 1
ATOM 1251 C C . LYS A 1 162 ? -8.840 -1.644 -11.432 1.00 98.12 162 LYS A C 1
ATOM 1253 O O . LYS A 1 162 ? -8.303 -1.284 -12.478 1.00 98.12 162 LYS A O 1
ATOM 1258 N N . LEU A 1 163 ? -8.329 -1.386 -10.227 1.00 98.19 163 LEU A N 1
ATOM 1259 C CA . LEU A 1 163 ? -7.122 -0.581 -10.009 1.00 98.19 163 LEU A CA 1
ATOM 1260 C C . LEU A 1 163 ? -5.891 -1.199 -10.680 1.00 98.19 163 LEU A C 1
ATOM 1262 O O . LEU A 1 163 ? -5.169 -0.504 -11.386 1.00 98.19 163 LEU A O 1
ATOM 1266 N N . ALA A 1 164 ? -5.680 -2.508 -10.523 1.00 97.75 164 ALA A N 1
ATOM 1267 C CA . ALA A 1 164 ? -4.561 -3.240 -11.118 1.00 97.75 164 ALA A CA 1
ATOM 1268 C C . ALA A 1 164 ? -4.580 -3.228 -12.657 1.00 97.75 164 ALA A C 1
ATOM 1270 O O . ALA A 1 164 ? -3.537 -3.376 -13.293 1.00 97.75 164 ALA A O 1
ATOM 1271 N N . SER A 1 165 ? -5.760 -3.062 -13.262 1.00 96.69 165 SER A N 1
ATOM 1272 C CA . SER A 1 165 ? -5.925 -2.994 -14.716 1.00 96.69 165 SER A CA 1
ATOM 1273 C C . SER A 1 165 ? -5.694 -1.602 -15.311 1.00 96.69 165 SER A C 1
ATOM 1275 O O . SER A 1 165 ? -5.652 -1.483 -16.538 1.00 96.69 165 SER A O 1
ATOM 1277 N N . ASP A 1 166 ? -5.537 -0.564 -14.481 1.00 95.94 166 ASP A N 1
ATOM 1278 C CA . ASP A 1 166 ? -5.384 0.811 -14.948 1.00 95.94 166 ASP A CA 1
ATOM 1279 C C . ASP A 1 166 ? -4.011 1.027 -15.617 1.00 95.94 166 ASP A C 1
ATOM 1281 O O . ASP A 1 166 ? -2.975 1.022 -14.942 1.00 95.94 166 ASP A O 1
ATOM 1285 N N . PRO A 1 167 ? -3.963 1.266 -16.944 1.00 91.81 167 PRO A N 1
ATOM 1286 C CA . PRO A 1 167 ? -2.705 1.450 -17.660 1.00 91.81 167 PRO A CA 1
ATOM 1287 C C . PRO A 1 167 ? -1.986 2.760 -17.304 1.00 91.81 167 PRO A C 1
ATOM 1289 O O . PRO A 1 167 ? -0.839 2.951 -17.713 1.00 91.81 167 PRO A O 1
ATOM 1292 N N . ALA A 1 168 ? -2.638 3.685 -16.591 1.00 91.38 168 ALA A N 1
ATOM 1293 C CA . ALA A 1 168 ? -2.020 4.922 -16.135 1.00 91.38 168 ALA A CA 1
ATOM 1294 C C . ALA A 1 168 ? -1.050 4.700 -14.966 1.00 91.38 168 ALA A C 1
ATOM 1296 O O . ALA A 1 168 ? -0.180 5.547 -14.744 1.00 91.38 168 ALA A O 1
ATOM 1297 N N . VAL A 1 169 ? -1.175 3.583 -14.238 1.00 96.38 169 VAL A N 1
ATOM 1298 C CA . VAL A 1 169 ? -0.397 3.317 -13.028 1.00 96.38 169 VAL A CA 1
ATOM 1299 C C . VAL A 1 169 ? 0.736 2.322 -13.322 1.00 96.38 169 VAL A C 1
ATOM 1301 O O . VAL A 1 169 ? 0.485 1.162 -13.648 1.00 96.38 169 VAL A O 1
ATOM 1304 N N . PRO A 1 170 ? 2.013 2.723 -13.188 1.00 96.88 170 PRO A N 1
ATOM 1305 C CA . PRO A 1 170 ? 3.145 1.863 -13.524 1.00 96.88 170 PRO A CA 1
ATOM 1306 C C . PRO A 1 170 ? 3.488 0.898 -12.377 1.00 96.88 170 PRO A C 1
ATOM 1308 O O . PRO A 1 170 ? 4.524 1.042 -11.733 1.00 96.88 170 PRO A O 1
ATOM 1311 N N . PHE A 1 171 ? 2.631 -0.088 -12.095 1.00 97.81 171 PHE A N 1
ATOM 1312 C CA . PHE A 1 171 ? 2.820 -1.017 -10.966 1.00 97.81 171 PHE A CA 1
ATOM 1313 C C . PHE A 1 171 ? 4.101 -1.856 -11.048 1.00 97.81 171 PHE A C 1
ATOM 1315 O O . PHE A 1 171 ? 4.726 -2.121 -10.027 1.00 97.81 171 PHE A O 1
ATOM 1322 N N . GLU A 1 172 ? 4.540 -2.225 -12.253 1.00 97.00 172 GLU A N 1
ATOM 1323 C CA . GLU A 1 172 ? 5.791 -2.972 -12.444 1.00 97.00 172 GLU A CA 1
ATOM 1324 C C . GLU A 1 172 ? 7.041 -2.074 -12.367 1.00 97.00 172 GLU A C 1
ATOM 1326 O O . GLU A 1 172 ? 8.161 -2.587 -12.377 1.00 97.00 172 GLU A O 1
ATOM 1331 N N . TYR A 1 173 ? 6.881 -0.747 -12.270 1.00 97.50 173 TYR A N 1
ATOM 1332 C CA . TYR A 1 173 ? 7.975 0.165 -11.938 1.00 97.50 173 TYR A CA 1
ATOM 1333 C C . TYR A 1 173 ? 8.102 0.264 -10.417 1.00 97.50 173 TYR A C 1
ATOM 1335 O O . TYR A 1 173 ? 7.528 1.145 -9.775 1.00 97.50 173 TYR A O 1
ATOM 1343 N N . ILE A 1 174 ? 8.843 -0.675 -9.834 1.00 97.19 174 ILE A N 1
ATOM 1344 C CA . ILE A 1 174 ? 8.974 -0.790 -8.380 1.00 97.19 174 ILE A CA 1
ATOM 1345 C C . ILE A 1 174 ? 10.145 0.029 -7.813 1.00 97.19 174 ILE A C 1
ATOM 1347 O O . ILE A 1 174 ? 10.183 0.244 -6.613 1.00 97.19 174 ILE A O 1
ATOM 1351 N N . ILE A 1 175 ? 11.065 0.563 -8.630 1.00 96.06 175 ILE A N 1
ATOM 1352 C CA . ILE A 1 175 ? 12.215 1.345 -8.118 1.00 96.06 175 ILE A CA 1
ATOM 1353 C C . ILE A 1 175 ? 11.780 2.514 -7.221 1.00 96.06 175 ILE A C 1
ATOM 1355 O O . ILE A 1 175 ? 12.392 2.742 -6.183 1.00 96.06 175 ILE A O 1
ATOM 1359 N N . ASP A 1 176 ? 10.730 3.239 -7.609 1.00 95.75 176 ASP A N 1
ATOM 1360 C CA . ASP A 1 176 ? 10.241 4.429 -6.904 1.00 95.75 176 ASP A CA 1
ATOM 1361 C C . ASP A 1 176 ? 8.743 4.664 -7.215 1.00 95.75 176 ASP A C 1
ATOM 1363 O O . ASP A 1 176 ? 8.128 3.928 -7.994 1.00 95.75 176 ASP A O 1
ATOM 1367 N N . GLY A 1 177 ? 8.131 5.685 -6.614 1.00 96.62 177 GLY A N 1
ATOM 1368 C CA . GLY A 1 177 ? 6.793 6.185 -6.943 1.00 96.62 177 GLY A CA 1
ATOM 1369 C C . GLY A 1 177 ? 5.651 5.527 -6.184 1.00 96.62 177 GLY A C 1
ATOM 1370 O O . GLY A 1 177 ? 4.494 5.717 -6.557 1.00 96.62 177 GLY A O 1
ATOM 1371 N N . CYS A 1 178 ? 5.948 4.764 -5.131 1.00 98.50 178 CYS A N 1
ATOM 1372 C CA . CYS A 1 178 ? 4.940 4.115 -4.292 1.00 98.50 178 CYS A CA 1
ATOM 1373 C C . CYS A 1 178 ? 3.909 5.108 -3.742 1.00 98.50 178 CYS A C 1
ATOM 1375 O O . CYS A 1 178 ? 2.711 4.873 -3.860 1.00 98.50 178 CYS A O 1
ATOM 1377 N N . TYR A 1 179 ? 4.363 6.266 -3.267 1.00 98.38 179 TYR A N 1
ATOM 1378 C CA . TYR A 1 179 ? 3.531 7.372 -2.794 1.00 98.38 179 TYR A CA 1
ATOM 1379 C C . TYR A 1 179 ? 2.576 7.899 -3.875 1.00 98.38 179 TYR A C 1
ATOM 1381 O O . TYR A 1 179 ? 1.385 8.055 -3.613 1.00 98.38 179 TYR A O 1
ATOM 1389 N N . ALA A 1 180 ? 3.043 8.075 -5.116 1.00 98.44 180 ALA A N 1
ATOM 1390 C CA . ALA A 1 180 ? 2.195 8.487 -6.235 1.00 98.44 180 ALA A CA 1
ATOM 1391 C C . ALA A 1 180 ? 1.158 7.410 -6.604 1.00 98.44 180 ALA A C 1
ATOM 1393 O O . ALA A 1 180 ? -0.022 7.725 -6.754 1.00 98.44 180 ALA A O 1
ATOM 1394 N N . ARG A 1 181 ? 1.562 6.133 -6.693 1.00 98.75 181 ARG A N 1
ATOM 1395 C CA . ARG A 1 181 ? 0.630 5.024 -6.973 1.00 98.75 181 ARG A CA 1
ATOM 1396 C C . ARG A 1 181 ? -0.428 4.899 -5.878 1.00 98.75 181 ARG A C 1
ATOM 1398 O O . ARG A 1 181 ? -1.614 4.822 -6.183 1.00 98.75 181 ARG A O 1
ATOM 1405 N N . ALA A 1 182 ? -0.013 4.932 -4.613 1.00 98.81 182 ALA A N 1
ATOM 1406 C CA . ALA A 1 182 ? -0.911 4.853 -3.469 1.00 98.81 182 ALA A CA 1
ATOM 1407 C C . ALA A 1 182 ? -1.895 6.025 -3.440 1.00 98.81 182 ALA A C 1
ATOM 1409 O O . ALA A 1 182 ? -3.091 5.827 -3.251 1.00 98.81 182 ALA A O 1
ATOM 1410 N N . HIS A 1 183 ? -1.412 7.246 -3.669 1.00 98.75 183 HIS A N 1
ATOM 1411 C CA . HIS A 1 183 ? -2.258 8.432 -3.683 1.00 98.75 183 HIS A CA 1
ATOM 1412 C C . HIS A 1 183 ? -3.268 8.396 -4.842 1.00 98.75 183 HIS A C 1
ATOM 1414 O O . HIS A 1 183 ? -4.445 8.679 -4.634 1.00 98.75 183 HIS A O 1
ATOM 1420 N N . TYR A 1 184 ? -2.865 7.943 -6.033 1.00 98.69 184 TYR A N 1
ATOM 1421 C CA . TYR A 1 184 ? -3.800 7.739 -7.141 1.00 98.69 184 TYR A CA 1
ATOM 1422 C C . TYR A 1 184 ? -4.844 6.654 -6.850 1.00 98.69 184 TYR A C 1
ATOM 1424 O O . TYR A 1 184 ? -6.028 6.872 -7.090 1.00 98.69 184 TYR A O 1
ATOM 1432 N N . MET A 1 185 ? -4.444 5.512 -6.286 1.00 98.75 185 MET A N 1
ATOM 1433 C CA . MET A 1 185 ? -5.393 4.457 -5.916 1.00 98.75 185 MET A CA 1
ATOM 1434 C C . MET A 1 185 ? -6.397 4.939 -4.863 1.00 98.75 185 MET A C 1
ATOM 1436 O O . MET A 1 185 ? -7.588 4.683 -5.004 1.00 98.75 185 MET A O 1
ATOM 1440 N N . CYS A 1 186 ? -5.957 5.704 -3.855 1.00 98.69 186 CYS A N 1
ATOM 1441 C CA . CYS A 1 186 ? -6.866 6.353 -2.906 1.00 98.69 186 CYS A CA 1
ATOM 1442 C C . CYS A 1 186 ? -7.871 7.273 -3.614 1.00 98.69 186 CYS A C 1
ATOM 1444 O O . CYS A 1 186 ? -9.055 7.231 -3.294 1.00 98.69 186 CYS A O 1
ATOM 1446 N N . LYS A 1 187 ? -7.428 8.066 -4.602 1.00 98.38 187 LYS A N 1
ATOM 1447 C CA . LYS A 1 187 ? -8.317 8.943 -5.381 1.00 98.38 187 LYS A CA 1
ATOM 1448 C C . LYS A 1 187 ? -9.409 8.149 -6.083 1.00 98.38 187 LYS A C 1
ATOM 1450 O O . LYS A 1 187 ? -10.558 8.581 -6.079 1.00 98.38 187 LYS A O 1
ATOM 1455 N N . GLU A 1 188 ? -9.047 7.047 -6.734 1.00 98.44 188 GLU A N 1
ATOM 1456 C CA . GLU A 1 188 ? -10.027 6.227 -7.440 1.00 98.44 188 GLU A CA 1
ATOM 1457 C C . GLU A 1 188 ? -10.996 5.585 -6.441 1.00 98.44 188 GLU A C 1
ATOM 1459 O O . GLU A 1 188 ? -12.181 5.881 -6.533 1.00 98.44 188 GLU A O 1
ATOM 1464 N N . MET A 1 189 ? -10.515 4.921 -5.385 1.00 98.56 189 MET A N 1
ATOM 1465 C CA . MET A 1 189 ? -11.385 4.334 -4.349 1.00 98.56 189 MET A CA 1
ATOM 1466 C C . MET A 1 189 ? -12.340 5.346 -3.697 1.00 98.56 189 MET A C 1
ATOM 1468 O O . MET A 1 189 ? -13.501 5.029 -3.438 1.00 98.56 189 MET A O 1
ATOM 1472 N N . MET A 1 190 ? -11.893 6.586 -3.464 1.00 97.88 190 MET A N 1
ATOM 1473 C CA . MET A 1 190 ? -12.758 7.656 -2.954 1.00 97.88 190 MET A CA 1
ATOM 1474 C C . MET A 1 190 ? -13.916 7.974 -3.912 1.00 97.88 190 MET A C 1
ATOM 1476 O O . MET A 1 190 ? -15.025 8.244 -3.449 1.00 97.88 190 MET A O 1
ATOM 1480 N N . LYS A 1 191 ? -13.704 7.915 -5.234 1.00 98.00 191 LYS A N 1
ATOM 1481 C CA . LYS A 1 191 ? -14.784 8.086 -6.224 1.00 98.00 191 LYS A CA 1
ATOM 1482 C C . LYS A 1 191 ? -15.778 6.931 -6.194 1.00 98.00 191 LYS A C 1
ATOM 1484 O O . LYS A 1 191 ? -16.965 7.164 -6.402 1.00 98.00 191 LYS A O 1
ATOM 1489 N N . ASP A 1 192 ? -15.315 5.717 -5.909 1.00 98.25 192 ASP A N 1
ATOM 1490 C CA . ASP A 1 192 ? -16.175 4.533 -5.776 1.00 98.25 192 ASP A CA 1
ATOM 1491 C C . ASP A 1 192 ? -16.824 4.420 -4.394 1.00 98.25 192 ASP A C 1
ATOM 1493 O O . ASP A 1 192 ? -17.485 3.423 -4.086 1.00 98.25 192 ASP A O 1
ATOM 1497 N N . ASN A 1 193 ? -16.662 5.450 -3.556 1.00 98.19 193 ASN A N 1
ATOM 1498 C CA . ASN A 1 193 ? -17.173 5.493 -2.195 1.00 98.19 193 ASN A CA 1
ATOM 1499 C C . ASN A 1 193 ? -16.627 4.337 -1.331 1.00 98.19 193 ASN A C 1
ATOM 1501 O O . ASN A 1 193 ? -17.351 3.803 -0.494 1.00 98.19 193 ASN A O 1
ATOM 1505 N N . ILE A 1 194 ? -15.365 3.944 -1.522 1.00 98.44 194 ILE A N 1
ATOM 1506 C CA . ILE A 1 194 ? -14.647 2.941 -0.722 1.00 98.44 194 ILE A CA 1
ATOM 1507 C C . ILE A 1 194 ? -13.714 3.652 0.262 1.00 98.44 194 ILE A C 1
ATOM 1509 O O . ILE A 1 194 ? -13.010 4.596 -0.105 1.00 98.44 194 ILE A O 1
ATOM 1513 N N . ASN A 1 195 ? -13.709 3.207 1.523 1.00 98.12 195 ASN A N 1
ATOM 1514 C CA . ASN A 1 195 ? -12.795 3.768 2.512 1.00 98.12 195 ASN A CA 1
ATOM 1515 C C . ASN A 1 195 ? -11.333 3.501 2.159 1.00 98.12 195 ASN A C 1
ATOM 1517 O O . ASN A 1 195 ? -10.985 2.435 1.659 1.00 98.12 195 ASN A O 1
ATOM 1521 N N . CYS A 1 196 ? -10.467 4.462 2.463 1.00 97.75 196 CYS A N 1
ATOM 1522 C CA . CYS A 1 196 ? -9.035 4.235 2.397 1.00 97.75 196 CYS A CA 1
ATOM 1523 C C . CYS A 1 196 ? -8.261 5.112 3.387 1.00 97.75 196 CYS A C 1
ATOM 1525 O O . CYS A 1 196 ? -8.588 6.268 3.654 1.00 97.75 196 CYS A O 1
ATOM 1527 N N . ALA A 1 197 ? -7.205 4.519 3.917 1.00 98.25 197 ALA A N 1
ATOM 1528 C CA . ALA A 1 197 ? -6.111 5.112 4.663 1.00 98.25 197 ALA A CA 1
ATOM 1529 C C . ALA A 1 197 ? -4.807 4.822 3.897 1.00 98.25 197 ALA A C 1
ATOM 1531 O O . ALA A 1 197 ? -4.828 4.256 2.800 1.00 98.25 197 ALA A O 1
ATOM 1532 N N . LYS A 1 198 ? -3.656 5.174 4.468 1.00 98.69 198 LYS A N 1
ATOM 1533 C CA . LYS A 1 198 ? -2.353 4.692 3.999 1.00 98.69 198 LYS A CA 1
ATOM 1534 C C . LYS A 1 198 ? -1.578 4.040 5.125 1.00 98.69 198 LYS A C 1
ATOM 1536 O O . LYS A 1 198 ? -1.600 4.527 6.257 1.00 98.69 198 LYS A O 1
ATOM 1541 N N . MET A 1 199 ? -0.859 2.977 4.777 1.00 98.75 199 MET A N 1
ATOM 1542 C CA . MET A 1 199 ? 0.136 2.370 5.648 1.00 98.75 199 MET A CA 1
ATOM 1543 C C . MET A 1 199 ? 1.523 2.591 5.058 1.00 98.75 199 MET A C 1
ATOM 1545 O O . MET A 1 199 ? 1.794 2.187 3.927 1.00 98.75 199 MET A O 1
ATOM 1549 N N . PHE A 1 200 ? 2.398 3.220 5.834 1.00 98.62 200 PHE A N 1
ATOM 1550 C CA . PHE A 1 200 ? 3.810 3.359 5.501 1.00 98.62 200 PHE A CA 1
ATOM 1551 C C . PHE A 1 200 ? 4.596 2.339 6.310 1.00 98.62 200 PHE A C 1
ATOM 1553 O O . PHE A 1 200 ? 4.421 2.253 7.521 1.00 98.62 200 PHE A O 1
ATOM 1560 N N . THR A 1 201 ? 5.481 1.590 5.662 1.00 98.38 201 THR A N 1
ATOM 1561 C CA . THR A 1 201 ? 6.500 0.786 6.346 1.00 98.38 201 THR A CA 1
ATOM 1562 C C . THR A 1 201 ? 7.852 1.395 6.057 1.00 98.38 201 THR A C 1
ATOM 1564 O O . THR A 1 201 ? 8.199 1.593 4.898 1.00 98.38 201 THR A O 1
ATOM 1567 N N . MET A 1 202 ? 8.610 1.703 7.101 1.00 96.94 202 MET A N 1
ATOM 1568 C CA . MET A 1 202 ? 9.890 2.395 7.008 1.00 96.94 202 MET A CA 1
ATOM 1569 C C . MET A 1 202 ? 10.946 1.645 7.805 1.00 96.94 202 MET A C 1
ATOM 1571 O O . MET A 1 202 ? 10.652 1.049 8.841 1.00 96.94 202 MET A O 1
ATOM 1575 N N . ILE A 1 203 ? 12.198 1.723 7.372 1.00 95.62 203 ILE A N 1
ATOM 1576 C CA . ILE A 1 203 ? 13.318 1.284 8.203 1.00 95.62 203 ILE A CA 1
ATOM 1577 C C . ILE A 1 203 ? 13.505 2.263 9.366 1.00 95.62 203 ILE A C 1
ATOM 1579 O O . ILE A 1 203 ? 13.361 3.476 9.207 1.00 95.62 203 ILE A O 1
ATOM 1583 N N . GLU A 1 204 ? 13.839 1.756 10.550 1.00 90.31 204 GLU A N 1
ATOM 1584 C CA . GLU A 1 204 ? 13.990 2.626 11.717 1.00 90.31 204 GLU A CA 1
ATOM 1585 C C . GLU A 1 204 ? 15.303 3.415 11.696 1.00 90.31 204 GLU A C 1
ATOM 1587 O O . GLU A 1 204 ? 15.318 4.612 11.980 1.00 90.31 204 GLU A O 1
ATOM 1592 N N . ASN A 1 205 ? 16.401 2.762 11.311 1.00 87.56 205 ASN A N 1
ATOM 1593 C CA . ASN A 1 205 ? 17.722 3.375 11.244 1.00 87.56 205 ASN A CA 1
ATOM 1594 C C . ASN A 1 205 ? 18.151 3.590 9.786 1.00 87.56 205 ASN A C 1
ATOM 1596 O O . ASN A 1 205 ? 18.680 2.677 9.155 1.00 87.56 205 ASN A O 1
ATOM 1600 N N . LEU A 1 206 ? 17.978 4.814 9.275 1.00 82.69 206 LEU A N 1
ATOM 1601 C CA . LEU A 1 206 ? 18.382 5.203 7.913 1.00 82.69 206 LEU A CA 1
ATOM 1602 C C . LEU A 1 206 ? 19.892 5.056 7.660 1.00 82.69 206 LEU A C 1
ATOM 1604 O O . LEU A 1 206 ? 20.308 4.797 6.528 1.00 82.69 206 LEU A O 1
ATOM 1608 N N . TRP A 1 207 ? 20.693 5.196 8.719 1.00 78.31 207 TRP A N 1
ATOM 1609 C CA . TRP A 1 207 ? 22.149 5.034 8.707 1.00 78.31 207 TRP A CA 1
ATOM 1610 C C . TRP A 1 207 ? 22.581 3.577 8.908 1.00 78.31 207 TRP A C 1
ATOM 1612 O O . TRP A 1 207 ? 23.763 3.257 8.797 1.00 78.31 207 TRP A O 1
ATOM 1622 N N . GLY A 1 208 ? 21.633 2.688 9.213 1.00 71.31 208 GLY A N 1
ATOM 1623 C CA . GLY A 1 208 ? 21.844 1.250 9.225 1.00 71.31 208 GLY A CA 1
ATOM 1624 C C . GLY A 1 208 ? 21.934 0.716 7.797 1.00 71.31 208 GLY A C 1
ATOM 1625 O O . GLY A 1 208 ? 21.223 1.171 6.904 1.00 71.31 208 GLY A O 1
ATOM 1626 N N . GLY A 1 209 ? 22.796 -0.275 7.570 1.00 74.62 209 GLY A N 1
ATOM 1627 C CA . GLY A 1 209 ? 23.036 -0.859 6.243 1.00 74.62 209 GLY A CA 1
ATOM 1628 C C . GLY A 1 209 ? 21.906 -1.733 5.684 1.00 74.62 209 GLY A C 1
ATOM 1629 O O . GLY A 1 209 ? 22.176 -2.545 4.809 1.00 74.62 209 GLY A O 1
ATOM 1630 N N . GLY A 1 210 ? 20.676 -1.633 6.196 1.00 86.69 210 GLY A N 1
ATOM 1631 C CA . GLY A 1 210 ? 19.546 -2.432 5.720 1.00 86.69 210 GLY A CA 1
ATOM 1632 C C . GLY A 1 210 ? 18.486 -1.612 4.992 1.00 86.69 210 GLY A C 1
ATOM 1633 O O . GLY A 1 210 ? 18.373 -0.393 5.164 1.00 86.69 210 GLY A O 1
ATOM 1634 N N . ARG A 1 211 ? 17.717 -2.308 4.155 1.00 95.19 211 ARG A N 1
ATOM 1635 C CA . ARG A 1 211 ? 16.676 -1.760 3.284 1.00 95.19 211 ARG A CA 1
ATOM 1636 C C . ARG A 1 211 ? 15.481 -2.706 3.247 1.00 95.19 211 ARG A C 1
ATOM 1638 O O . ARG A 1 211 ? 15.628 -3.897 3.512 1.00 95.19 211 ARG A O 1
ATOM 1645 N N . LEU A 1 212 ? 14.319 -2.155 2.917 1.00 97.69 212 LEU A N 1
ATOM 1646 C CA . LEU A 1 212 ? 13.211 -2.949 2.399 1.00 97.69 212 LEU A CA 1
ATOM 1647 C C . LEU A 1 212 ? 13.563 -3.347 0.968 1.00 97.69 212 LEU A C 1
ATOM 1649 O O . LEU A 1 212 ? 14.114 -2.517 0.246 1.00 97.69 212 LEU A O 1
ATOM 1653 N N . THR A 1 213 ? 13.278 -4.577 0.560 1.00 97.88 213 THR A N 1
ATOM 1654 C CA . THR A 1 213 ? 13.673 -5.066 -0.765 1.00 97.88 213 THR A CA 1
ATOM 1655 C C . THR A 1 213 ? 12.527 -5.762 -1.475 1.00 97.88 213 THR A C 1
ATOM 1657 O O . THR A 1 213 ? 11.742 -6.470 -0.860 1.00 97.88 213 THR A O 1
ATOM 1660 N N . ALA A 1 214 ? 12.429 -5.580 -2.787 1.00 97.19 214 ALA A N 1
ATOM 1661 C CA . ALA A 1 214 ? 11.496 -6.324 -3.622 1.00 97.19 214 ALA A CA 1
ATOM 1662 C C . ALA A 1 214 ? 12.100 -6.560 -5.003 1.00 97.19 214 ALA A C 1
ATOM 1664 O O . ALA A 1 214 ? 12.977 -5.824 -5.455 1.00 97.19 214 ALA A O 1
ATOM 1665 N N . GLN A 1 215 ? 11.607 -7.578 -5.692 1.00 97.00 215 GLN A N 1
ATOM 1666 C CA . GLN A 1 215 ? 12.041 -7.910 -7.039 1.00 97.00 215 GLN A CA 1
ATOM 1667 C C . GLN A 1 215 ? 10.833 -8.261 -7.894 1.00 97.00 215 GLN A C 1
ATOM 1669 O O . GLN A 1 215 ? 9.911 -8.942 -7.446 1.00 97.00 215 GLN A O 1
ATOM 1674 N N . ASN A 1 216 ? 10.872 -7.835 -9.151 1.00 95.69 216 ASN A N 1
ATOM 1675 C CA . ASN A 1 216 ? 10.002 -8.360 -10.187 1.00 95.69 216 ASN A CA 1
ATOM 1676 C C . ASN A 1 216 ? 10.829 -8.773 -11.411 1.00 95.69 216 ASN A C 1
ATOM 1678 O O . ASN A 1 216 ? 12.059 -8.786 -11.388 1.00 95.69 216 ASN A O 1
ATOM 1682 N N . LYS A 1 217 ? 10.138 -9.116 -12.497 1.00 94.38 217 LYS A N 1
ATOM 1683 C CA . LYS A 1 217 ? 10.753 -9.553 -13.753 1.00 94.38 217 LYS A CA 1
ATOM 1684 C C . LYS A 1 217 ? 11.758 -8.552 -14.343 1.00 94.38 217 LYS A C 1
ATOM 1686 O O . LYS A 1 217 ? 12.704 -8.960 -15.006 1.00 94.38 217 LYS A O 1
ATOM 1691 N N . PHE A 1 218 ? 11.545 -7.258 -14.130 1.00 95.56 218 PHE A N 1
ATOM 1692 C CA . PHE A 1 218 ? 12.269 -6.191 -14.820 1.00 95.56 218 PHE A CA 1
ATOM 1693 C C . PHE A 1 218 ? 13.321 -5.504 -13.953 1.00 95.56 218 PHE A C 1
ATOM 1695 O O . PHE A 1 218 ? 14.197 -4.835 -14.497 1.00 95.56 218 PHE A O 1
ATOM 1702 N N . MET A 1 219 ? 13.218 -5.596 -12.625 1.00 95.38 219 MET A N 1
ATOM 1703 C CA . MET A 1 219 ? 14.046 -4.801 -11.719 1.00 95.38 219 MET A CA 1
ATOM 1704 C C . MET A 1 219 ? 14.061 -5.332 -10.282 1.00 95.38 219 MET A C 1
ATOM 1706 O O . MET A 1 219 ? 13.153 -6.039 -9.844 1.00 95.38 219 MET A O 1
ATOM 1710 N N . ASN A 1 220 ? 15.090 -4.905 -9.550 1.00 96.62 220 ASN A N 1
ATOM 1711 C CA . ASN A 1 220 ? 15.234 -5.059 -8.106 1.00 96.62 220 ASN A CA 1
ATOM 1712 C C . ASN A 1 220 ? 15.118 -3.681 -7.463 1.00 96.62 220 ASN A C 1
ATOM 1714 O O . ASN A 1 220 ? 15.730 -2.732 -7.954 1.00 96.62 220 ASN A O 1
ATOM 1718 N N . ALA A 1 221 ? 14.371 -3.577 -6.375 1.00 96.12 221 ALA A N 1
ATOM 1719 C CA . ALA A 1 221 ? 14.172 -2.341 -5.647 1.00 96.12 221 ALA A CA 1
ATOM 1720 C C . ALA A 1 221 ? 14.676 -2.460 -4.209 1.00 96.12 221 ALA A C 1
ATOM 1722 O O . ALA A 1 221 ? 14.516 -3.497 -3.562 1.00 96.12 221 ALA A O 1
ATOM 1723 N N . GLU A 1 222 ? 15.260 -1.369 -3.723 1.00 96.19 222 GLU A N 1
ATOM 1724 C CA . GLU A 1 222 ? 15.660 -1.188 -2.334 1.00 96.19 222 GLU A CA 1
ATOM 1725 C C . GLU A 1 222 ? 15.115 0.147 -1.837 1.00 96.19 222 GLU A C 1
ATOM 1727 O O . GLU A 1 222 ? 15.346 1.187 -2.458 1.00 96.19 222 GLU A O 1
ATOM 1732 N N . TRP A 1 223 ? 14.428 0.138 -0.699 1.00 96.75 223 TRP A N 1
ATOM 1733 C CA . TRP A 1 223 ? 13.791 1.334 -0.170 1.00 96.75 223 TRP A CA 1
ATOM 1734 C C . TRP A 1 223 ? 14.106 1.563 1.300 1.00 96.75 223 TRP A C 1
ATOM 1736 O O . TRP A 1 223 ? 14.322 0.637 2.086 1.00 96.75 223 TRP A O 1
ATOM 1746 N N . TRP A 1 224 ? 14.087 2.835 1.691 1.00 95.69 224 TRP A N 1
ATOM 1747 C CA . TRP A 1 224 ? 14.007 3.204 3.100 1.00 95.69 224 TRP A CA 1
ATOM 1748 C C . TRP A 1 224 ? 12.557 3.209 3.606 1.00 95.69 224 TRP A C 1
ATOM 1750 O O . TRP A 1 224 ? 12.341 3.080 4.810 1.00 95.69 224 TRP A O 1
ATOM 1760 N N . TYR A 1 225 ? 11.578 3.299 2.698 1.00 97.56 225 TYR A N 1
ATOM 1761 C CA . TYR A 1 225 ? 10.161 3.124 2.989 1.00 97.56 225 TYR A CA 1
ATOM 1762 C C . TYR A 1 225 ? 9.375 2.611 1.786 1.00 97.56 225 TYR A C 1
ATOM 1764 O O . TYR A 1 225 ? 9.763 2.830 0.643 1.00 97.56 225 TYR A O 1
ATOM 1772 N N . HIS A 1 226 ? 8.227 2.004 2.056 1.00 98.69 226 HIS A N 1
ATOM 1773 C CA . HIS A 1 226 ? 7.208 1.710 1.057 1.00 98.69 226 HIS A CA 1
ATOM 1774 C C . HIS A 1 226 ? 5.832 2.102 1.599 1.00 98.69 226 HIS A C 1
ATOM 1776 O O . HIS A 1 226 ? 5.617 2.122 2.815 1.00 98.69 226 HIS A O 1
ATOM 1782 N N . VAL A 1 227 ? 4.908 2.445 0.705 1.00 98.81 227 VAL A N 1
ATOM 1783 C CA . VAL A 1 227 ? 3.547 2.866 1.057 1.00 98.81 227 VAL A CA 1
ATOM 1784 C C . VAL A 1 227 ? 2.537 2.287 0.085 1.00 98.81 227 VAL A C 1
ATOM 1786 O O . VAL A 1 227 ? 2.764 2.247 -1.125 1.00 98.81 227 VAL A O 1
ATOM 1789 N N . ALA A 1 228 ? 1.396 1.888 0.632 1.00 98.88 228 ALA A N 1
ATOM 1790 C CA . ALA A 1 228 ? 0.231 1.473 -0.123 1.00 98.88 228 ALA A CA 1
ATOM 1791 C C . ALA A 1 228 ? -1.061 1.905 0.601 1.00 98.88 228 ALA A C 1
ATOM 1793 O O . ALA A 1 228 ? -1.038 2.189 1.808 1.00 98.88 228 ALA A O 1
ATO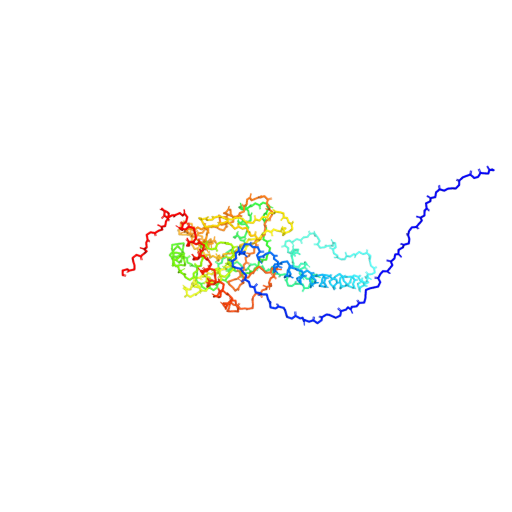M 1794 N N . PRO A 1 229 ? -2.195 1.991 -0.115 1.00 98.81 229 PRO A N 1
ATOM 1795 C CA . PRO A 1 229 ? -3.493 2.178 0.504 1.00 98.81 229 PRO A CA 1
ATOM 1796 C C . PRO A 1 229 ? -3.828 1.034 1.459 1.00 98.81 229 PRO A C 1
ATOM 1798 O O . PRO A 1 229 ? -3.626 -0.138 1.139 1.00 98.81 229 PRO A O 1
ATOM 1801 N N . LEU A 1 230 ? -4.386 1.405 2.606 1.00 98.81 230 LEU A N 1
ATOM 1802 C CA . LEU A 1 230 ? -4.963 0.509 3.599 1.00 98.81 230 LEU A CA 1
ATOM 1803 C C . LEU A 1 230 ? -6.485 0.660 3.546 1.00 98.81 230 LEU A C 1
ATOM 1805 O O . LEU A 1 230 ? -6.998 1.755 3.765 1.00 98.81 230 LEU A O 1
ATOM 1809 N N . VAL A 1 231 ? -7.198 -0.422 3.262 1.00 98.62 231 VAL A N 1
ATOM 1810 C CA . VAL A 1 231 ? -8.662 -0.461 3.198 1.00 98.62 231 VAL A CA 1
ATOM 1811 C C . VAL A 1 231 ? -9.175 -1.385 4.285 1.00 98.62 231 VAL A C 1
ATOM 1813 O O . VAL A 1 231 ? -8.716 -2.517 4.411 1.00 98.62 231 VAL A O 1
ATOM 1816 N N . PHE A 1 232 ? -10.148 -0.919 5.057 1.00 98.00 232 PHE A N 1
ATOM 1817 C CA . PHE A 1 232 ? -10.845 -1.766 6.013 1.00 98.00 232 PHE A CA 1
ATOM 1818 C C . PHE A 1 232 ? -12.050 -2.401 5.332 1.00 98.00 232 PHE A C 1
ATOM 1820 O O . PHE A 1 232 ? -12.902 -1.682 4.813 1.00 98.00 232 PHE A O 1
ATOM 1827 N N . ALA A 1 233 ? -12.125 -3.728 5.322 1.00 97.69 233 ALA A N 1
ATOM 1828 C CA . ALA A 1 233 ? -13.200 -4.468 4.669 1.00 97.69 233 ALA A CA 1
ATOM 1829 C C . ALA A 1 233 ? -13.779 -5.543 5.587 1.00 97.69 233 ALA A C 1
ATOM 1831 O O . ALA A 1 233 ? -13.073 -6.104 6.425 1.00 97.69 233 ALA A O 1
ATOM 1832 N N . GLU A 1 234 ? -15.069 -5.835 5.421 1.00 96.25 234 GLU A N 1
ATOM 1833 C CA . GLU A 1 234 ? -15.715 -6.955 6.102 1.00 96.25 234 GLU A CA 1
ATOM 1834 C C . GLU A 1 234 ? -15.299 -8.270 5.435 1.00 96.25 234 GLU A C 1
ATOM 1836 O O . GLU A 1 234 ? -15.611 -8.525 4.265 1.00 96.25 234 GLU A O 1
ATOM 1841 N N . ASP A 1 235 ? -14.637 -9.134 6.198 1.00 86.88 235 ASP A N 1
ATOM 1842 C CA . ASP A 1 235 ? -14.427 -10.521 5.815 1.00 86.88 235 ASP A CA 1
ATOM 1843 C C . ASP A 1 235 ? -15.773 -11.268 5.920 1.00 86.88 235 ASP A C 1
ATOM 1845 O O . ASP A 1 235 ? -16.347 -11.374 7.011 1.00 86.88 235 ASP A O 1
ATOM 1849 N N . PRO A 1 236 ? -16.310 -11.815 4.814 1.00 81.75 236 PRO A N 1
ATOM 1850 C CA . PRO A 1 236 ? -17.617 -12.457 4.829 1.00 81.75 236 PRO A CA 1
ATOM 1851 C C . PRO A 1 236 ? -17.653 -13.751 5.656 1.00 81.75 236 PRO A C 1
ATOM 1853 O O . PRO A 1 236 ? -18.737 -14.120 6.113 1.00 81.75 236 PRO A O 1
ATOM 1856 N N . ALA A 1 237 ? -16.514 -14.426 5.845 1.00 81.25 237 ALA A N 1
ATOM 1857 C CA . ALA A 1 237 ? -16.393 -15.662 6.610 1.00 81.25 237 ALA A CA 1
ATOM 1858 C C . ALA A 1 237 ? -16.327 -15.396 8.118 1.00 81.25 237 ALA A C 1
ATOM 1860 O O . ALA A 1 237 ? -16.959 -16.115 8.892 1.00 81.25 237 ALA A O 1
ATOM 1861 N N . THR A 1 238 ? -15.592 -14.365 8.546 1.00 85.81 238 THR A N 1
ATOM 1862 C CA . THR A 1 238 ? -15.443 -14.048 9.980 1.00 85.81 238 THR A CA 1
ATOM 1863 C C . THR A 1 238 ? -16.414 -12.982 10.479 1.00 85.81 238 THR A C 1
ATOM 1865 O O . THR A 1 238 ? -16.594 -12.854 11.691 1.00 85.81 238 THR A O 1
ATOM 1868 N N . LYS A 1 239 ? -17.040 -12.227 9.566 1.00 88.06 239 LYS A N 1
ATOM 1869 C CA . LYS A 1 239 ? -17.869 -11.044 9.852 1.00 88.06 239 LYS A CA 1
ATOM 1870 C C . LYS A 1 239 ? -17.128 -9.930 10.587 1.00 88.06 239 LYS A C 1
ATOM 1872 O O . LYS A 1 239 ? -17.752 -9.067 11.200 1.00 88.06 239 LYS A O 1
ATOM 1877 N N . LYS A 1 240 ? -15.795 -9.946 10.533 1.00 90.75 240 LYS A N 1
ATOM 1878 C CA . LYS A 1 240 ? -14.939 -8.922 11.130 1.00 90.75 240 LYS A CA 1
ATOM 1879 C C . LYS A 1 240 ? -14.493 -7.926 10.076 1.00 90.75 240 LYS A C 1
ATOM 1881 O O . LYS A 1 240 ? -14.268 -8.287 8.926 1.00 90.75 240 LYS A O 1
ATOM 1886 N N . ILE A 1 241 ? -14.331 -6.683 10.510 1.00 94.31 241 ILE A N 1
ATOM 1887 C CA . ILE A 1 241 ? -13.670 -5.645 9.728 1.00 94.31 241 ILE A CA 1
ATOM 1888 C C . ILE A 1 241 ? -12.167 -5.806 9.938 1.00 94.31 241 ILE A C 1
ATOM 1890 O O . ILE A 1 241 ? -11.683 -5.692 11.065 1.00 94.31 241 ILE A O 1
ATOM 1894 N N . GLU A 1 242 ? -11.440 -6.077 8.862 1.00 93.56 242 GLU A N 1
ATOM 1895 C CA . GLU A 1 242 ? -9.988 -6.253 8.870 1.00 93.56 242 GLU A CA 1
ATOM 1896 C C . GLU A 1 242 ? -9.317 -5.284 7.891 1.00 93.56 242 GLU A C 1
ATOM 1898 O O . GLU A 1 242 ? -9.948 -4.792 6.955 1.00 93.56 242 GLU A O 1
ATOM 1903 N N . GLY A 1 243 ? -8.040 -4.976 8.132 1.00 96.06 243 GLY A N 1
ATOM 1904 C CA . GLY A 1 243 ? -7.249 -4.095 7.277 1.00 96.06 243 GLY A CA 1
ATOM 1905 C C . GLY A 1 243 ? -6.532 -4.863 6.167 1.00 96.06 243 GLY A C 1
ATOM 1906 O O . GLY A 1 243 ? -5.767 -5.788 6.447 1.00 96.06 243 GLY A O 1
ATOM 1907 N N . TYR A 1 244 ? -6.736 -4.428 4.927 1.00 98.19 244 TYR A N 1
ATOM 1908 C CA . TYR A 1 244 ? -6.134 -4.987 3.721 1.00 98.19 244 TYR A CA 1
ATOM 1909 C C . TYR A 1 244 ? -5.327 -3.931 2.964 1.00 98.19 244 TYR A C 1
ATOM 1911 O O . TYR A 1 244 ? -5.749 -2.783 2.826 1.00 98.19 244 TYR A O 1
ATOM 1919 N N . ILE A 1 245 ? -4.172 -4.327 2.443 1.00 98.75 245 ILE A N 1
ATOM 1920 C CA . ILE A 1 245 ? -3.306 -3.504 1.609 1.00 98.75 245 ILE A CA 1
ATOM 1921 C C . ILE A 1 245 ? -3.617 -3.747 0.133 1.00 98.75 245 ILE A C 1
ATOM 1923 O O . ILE A 1 245 ? -3.665 -4.889 -0.328 1.00 98.75 245 ILE A O 1
ATOM 1927 N N . ILE A 1 246 ? -3.778 -2.656 -0.616 1.00 98.81 246 ILE A N 1
ATOM 1928 C CA . ILE A 1 246 ? -3.999 -2.672 -2.065 1.00 98.81 246 ILE A CA 1
ATOM 1929 C C . ILE A 1 246 ? -2.701 -2.287 -2.772 1.00 98.81 246 ILE A C 1
ATOM 1931 O O . ILE A 1 246 ? -2.406 -1.110 -2.945 1.00 98.81 246 ILE A O 1
ATOM 1935 N N . ASP A 1 247 ? -1.904 -3.276 -3.177 1.00 98.62 247 ASP A N 1
ATOM 1936 C CA . ASP A 1 247 ? -0.633 -3.031 -3.870 1.00 98.62 247 ASP A CA 1
ATOM 1937 C C . ASP A 1 247 ? -0.404 -4.011 -5.035 1.00 98.62 247 ASP A C 1
ATOM 1939 O O . ASP A 1 247 ? 0.253 -5.046 -4.863 1.00 98.62 247 ASP A O 1
ATOM 1943 N N . PRO A 1 248 ? -0.902 -3.681 -6.243 1.00 98.38 248 PRO A N 1
ATOM 1944 C CA . PRO A 1 248 ? -0.677 -4.489 -7.442 1.00 98.38 248 PRO A CA 1
ATOM 1945 C C . PRO A 1 248 ? 0.796 -4.620 -7.859 1.00 98.38 248 PRO A C 1
ATOM 1947 O O . PRO A 1 248 ? 1.129 -5.469 -8.682 1.00 98.38 248 PRO A O 1
ATOM 1950 N N . GLY A 1 249 ? 1.699 -3.799 -7.306 1.00 96.50 249 GLY A N 1
ATOM 1951 C CA . GLY A 1 249 ? 3.140 -3.960 -7.510 1.00 96.50 249 GLY A CA 1
ATOM 1952 C C . GLY A 1 249 ? 3.739 -5.135 -6.727 1.00 96.50 249 GLY A C 1
ATOM 1953 O O . GLY A 1 249 ? 4.854 -5.555 -7.032 1.00 96.50 249 GLY A O 1
ATOM 1954 N N . MET A 1 250 ? 3.013 -5.667 -5.735 1.00 97.31 250 MET A N 1
ATOM 1955 C CA . MET A 1 250 ? 3.503 -6.667 -4.775 1.00 97.31 250 MET A CA 1
ATOM 1956 C C . MET A 1 250 ? 2.670 -7.963 -4.738 1.00 97.31 250 MET A C 1
ATOM 1958 O O . MET A 1 250 ? 3.175 -9.011 -4.308 1.00 97.31 250 MET A O 1
ATOM 1962 N N . ALA A 1 251 ? 1.403 -7.922 -5.161 1.00 97.19 251 ALA A N 1
ATOM 1963 C CA . ALA A 1 251 ? 0.514 -9.083 -5.266 1.00 97.19 251 ALA A CA 1
ATOM 1964 C C . ALA A 1 251 ? -0.569 -8.877 -6.335 1.00 97.19 251 ALA A C 1
ATOM 1966 O O . ALA A 1 251 ? -0.694 -7.799 -6.900 1.00 97.19 251 ALA A O 1
ATOM 1967 N N . ASP A 1 252 ? -1.353 -9.919 -6.603 1.00 97.12 252 ASP A N 1
ATOM 1968 C CA . ASP A 1 252 ? -2.491 -9.936 -7.532 1.00 97.12 252 ASP A CA 1
ATOM 1969 C C . ASP A 1 252 ? -3.861 -9.947 -6.818 1.00 97.12 252 ASP A C 1
ATOM 1971 O O . ASP A 1 252 ? -4.897 -10.151 -7.453 1.00 97.12 252 ASP A O 1
ATOM 1975 N N . HIS A 1 253 ? -3.871 -9.704 -5.506 1.00 97.31 253 HIS A N 1
ATOM 1976 C CA . HIS A 1 253 ? -5.055 -9.621 -4.649 1.00 97.31 253 HIS A CA 1
ATOM 1977 C C . HIS A 1 253 ? -4.797 -8.683 -3.451 1.00 97.31 253 HIS A C 1
ATOM 1979 O O . HIS A 1 253 ? -3.634 -8.389 -3.148 1.00 97.31 253 HIS A O 1
ATOM 1985 N N . PRO A 1 254 ? -5.848 -8.219 -2.740 1.00 98.19 254 PRO A N 1
ATOM 1986 C CA . PRO A 1 254 ? -5.697 -7.519 -1.465 1.00 98.19 254 PRO A CA 1
ATOM 1987 C C . PRO A 1 254 ? -4.939 -8.378 -0.446 1.00 98.19 254 PRO A C 1
ATOM 1989 O O . PRO A 1 254 ? -5.342 -9.505 -0.167 1.00 98.19 254 PRO A O 1
ATOM 1992 N N . LEU A 1 255 ? -3.866 -7.841 0.130 1.00 97.94 255 LEU A N 1
ATOM 1993 C CA . LEU A 1 255 ? -3.040 -8.540 1.121 1.00 97.94 255 LEU A CA 1
ATOM 1994 C C . LEU A 1 255 ? -3.452 -8.165 2.536 1.00 97.94 255 LEU A C 1
ATOM 1996 O O . LEU A 1 255 ? -3.864 -7.032 2.772 1.00 97.94 255 LEU A O 1
ATOM 2000 N N . ARG A 1 256 ? -3.240 -9.045 3.516 1.00 96.94 256 ARG A N 1
ATOM 2001 C CA . ARG A 1 256 ? -3.224 -8.585 4.912 1.00 96.94 256 ARG A CA 1
ATOM 2002 C C . ARG A 1 256 ? -1.998 -7.700 5.141 1.00 96.94 256 ARG A C 1
ATOM 2004 O O . ARG A 1 256 ? -0.968 -7.851 4.480 1.00 96.94 256 ARG A O 1
ATOM 2011 N N . ALA A 1 257 ? -2.093 -6.769 6.086 1.00 97.00 257 ALA A N 1
ATOM 2012 C CA . ALA A 1 257 ? -1.017 -5.815 6.355 1.00 97.00 257 ALA A CA 1
ATOM 2013 C C . ALA A 1 257 ? 0.324 -6.499 6.685 1.00 97.00 257 ALA A C 1
ATOM 2015 O O . ALA A 1 257 ? 1.361 -6.095 6.163 1.00 97.00 257 ALA A O 1
ATOM 2016 N N . GLU A 1 258 ? 0.310 -7.571 7.480 1.00 97.56 258 GLU A N 1
ATOM 2017 C CA . GLU A 1 258 ? 1.510 -8.343 7.809 1.00 97.56 258 GLU A CA 1
ATOM 2018 C C . GLU A 1 258 ? 2.112 -9.074 6.598 1.00 97.56 258 GLU A C 1
ATOM 2020 O O . GLU A 1 258 ? 3.330 -9.127 6.455 1.00 97.56 258 GLU A O 1
ATOM 2025 N N . GLU A 1 259 ? 1.272 -9.584 5.693 1.00 98.06 259 GLU A N 1
ATOM 2026 C CA . GLU A 1 259 ? 1.708 -10.300 4.488 1.00 98.06 259 GLU A CA 1
ATOM 2027 C C . GLU A 1 259 ? 2.388 -9.345 3.505 1.00 98.06 259 GLU A C 1
ATOM 2029 O O . GLU A 1 259 ? 3.374 -9.699 2.859 1.00 98.06 259 GLU A O 1
ATOM 2034 N N . TRP A 1 260 ? 1.882 -8.113 3.408 1.00 98.69 260 TRP A N 1
ATOM 2035 C CA . TRP A 1 260 ? 2.504 -7.067 2.605 1.00 98.69 260 TRP A CA 1
ATOM 2036 C C . TRP A 1 260 ? 3.875 -6.657 3.150 1.00 98.69 260 TRP A C 1
ATOM 2038 O O . TRP A 1 260 ? 4.824 -6.530 2.377 1.00 98.69 260 TRP A O 1
ATOM 2048 N N . VAL A 1 261 ? 4.018 -6.521 4.472 1.00 98.44 261 VAL A N 1
ATOM 2049 C CA . VAL A 1 261 ? 5.319 -6.235 5.096 1.00 98.44 261 VAL A CA 1
ATOM 2050 C C . VAL A 1 261 ? 6.301 -7.394 4.889 1.00 98.44 261 VAL A C 1
ATOM 2052 O O . VAL A 1 261 ? 7.449 -7.157 4.509 1.00 98.44 261 VAL A O 1
ATOM 2055 N N . ASP A 1 262 ? 5.859 -8.642 5.059 1.00 97.75 262 ASP A N 1
ATOM 2056 C CA . ASP A 1 262 ? 6.702 -9.836 4.895 1.00 97.75 262 ASP A CA 1
ATOM 2057 C C . ASP A 1 262 ? 7.236 -10.014 3.462 1.00 97.75 262 ASP A C 1
ATOM 2059 O O . ASP A 1 262 ? 8.274 -10.646 3.264 1.00 97.75 262 ASP A O 1
ATOM 2063 N N . LYS A 1 263 ? 6.591 -9.409 2.456 1.00 97.88 263 LYS A N 1
ATOM 2064 C CA . LYS A 1 263 ? 7.096 -9.391 1.073 1.00 97.88 263 LYS A CA 1
ATOM 2065 C C . LYS A 1 263 ? 8.308 -8.485 0.861 1.00 97.88 263 LYS A C 1
ATOM 2067 O O . LYS A 1 263 ? 8.965 -8.628 -0.166 1.00 97.88 263 LYS A O 1
ATOM 2072 N N . MET A 1 264 ? 8.583 -7.559 1.781 1.00 97.88 264 MET A N 1
ATOM 2073 C CA . MET A 1 264 ? 9.652 -6.565 1.629 1.00 97.88 264 MET A CA 1
ATOM 2074 C C . MET A 1 264 ? 10.625 -6.465 2.804 1.00 97.88 264 MET A C 1
ATOM 2076 O O . MET A 1 264 ? 11.623 -5.749 2.715 1.00 97.88 264 MET A O 1
ATOM 2080 N N . TRP A 1 265 ? 10.356 -7.156 3.913 1.00 97.62 265 TRP A N 1
ATOM 2081 C CA . TRP A 1 265 ? 11.152 -7.072 5.132 1.00 97.62 265 TRP A CA 1
ATOM 2082 C C . TRP A 1 265 ? 11.727 -8.429 5.536 1.00 97.62 265 TRP A C 1
ATOM 2084 O O . TRP A 1 265 ? 11.013 -9.358 5.900 1.00 97.62 265 TRP A O 1
ATOM 2094 N N . ASP A 1 266 ? 13.057 -8.519 5.567 1.00 93.88 266 ASP A N 1
ATOM 2095 C CA . ASP A 1 266 ? 13.783 -9.743 5.924 1.00 93.88 266 ASP A CA 1
ATOM 2096 C C . ASP A 1 266 ? 13.871 -10.020 7.441 1.00 93.88 266 ASP A C 1
ATOM 2098 O O . ASP A 1 266 ? 14.578 -10.938 7.867 1.00 93.88 266 ASP A O 1
ATOM 2102 N N . LYS A 1 267 ? 13.195 -9.210 8.271 1.00 94.94 267 LYS A N 1
ATOM 2103 C CA . LYS A 1 267 ? 13.170 -9.290 9.746 1.00 94.94 267 LYS A CA 1
ATOM 2104 C C . LYS A 1 267 ? 14.539 -9.115 10.423 1.00 94.94 267 LYS A C 1
ATOM 2106 O O . LYS A 1 267 ? 14.686 -9.323 11.635 1.00 94.94 267 LYS A O 1
ATOM 2111 N N . LYS A 1 268 ? 15.578 -8.692 9.691 1.00 93.50 268 LYS A N 1
ATOM 2112 C CA . LYS A 1 268 ? 16.907 -8.437 10.272 1.00 93.50 268 LYS A CA 1
ATOM 2113 C C . LYS A 1 268 ? 17.015 -7.039 10.851 1.00 93.50 268 LYS A C 1
ATOM 2115 O O . LYS A 1 268 ? 17.611 -6.886 11.920 1.00 93.50 268 LYS A O 1
ATOM 2120 N N . ILE A 1 269 ? 16.403 -6.060 10.199 1.00 94.38 269 ILE A N 1
ATOM 2121 C CA . ILE A 1 269 ? 16.367 -4.665 10.648 1.00 94.38 269 ILE A CA 1
ATOM 2122 C C . ILE A 1 269 ? 15.123 -4.344 11.464 1.00 94.38 269 ILE A C 1
ATOM 2124 O O . ILE A 1 269 ? 14.113 -5.031 11.339 1.00 94.38 269 ILE A O 1
ATOM 2128 N N . ASN A 1 270 ? 15.194 -3.277 12.257 1.00 96.31 270 ASN A N 1
ATOM 2129 C CA . ASN A 1 270 ? 14.003 -2.696 12.856 1.00 96.31 270 ASN A CA 1
ATOM 2130 C C . ASN A 1 270 ? 13.234 -1.876 11.820 1.00 96.31 270 ASN A C 1
ATOM 2132 O O . ASN A 1 270 ? 13.838 -1.136 11.033 1.00 96.31 270 ASN A O 1
ATOM 2136 N N . ILE A 1 271 ? 11.913 -1.977 11.871 1.00 97.44 271 ILE A N 1
ATOM 2137 C CA . ILE A 1 271 ? 10.994 -1.181 11.065 1.00 97.44 271 ILE A CA 1
ATOM 2138 C C . ILE A 1 271 ? 10.030 -0.412 11.959 1.00 97.44 271 ILE A C 1
ATOM 2140 O O . ILE A 1 271 ? 9.754 -0.780 13.102 1.00 97.44 271 ILE A O 1
ATOM 2144 N N . LYS A 1 272 ? 9.486 0.655 11.397 1.00 96.06 272 LYS A N 1
ATOM 2145 C CA . LYS A 1 272 ? 8.431 1.463 11.992 1.00 96.06 272 LYS A CA 1
ATOM 2146 C C . LYS A 1 272 ? 7.303 1.635 10.985 1.00 96.06 272 LYS A C 1
ATOM 2148 O O . LYS A 1 272 ? 7.546 1.660 9.776 1.00 96.06 272 LYS A O 1
ATOM 2153 N N . ILE A 1 273 ? 6.081 1.694 11.496 1.00 97.19 273 ILE A N 1
ATOM 2154 C CA . ILE A 1 273 ? 4.865 1.730 10.689 1.00 97.19 273 ILE A CA 1
ATOM 2155 C C . ILE A 1 273 ? 4.060 2.973 11.039 1.00 97.19 273 ILE A C 1
ATOM 2157 O O . ILE A 1 273 ? 3.785 3.210 12.217 1.00 97.19 273 ILE A O 1
ATOM 2161 N N . ASP A 1 274 ? 3.643 3.708 10.011 1.00 96.31 274 ASP A N 1
ATOM 2162 C CA . ASP A 1 274 ? 2.661 4.782 10.152 1.00 96.31 274 ASP A CA 1
ATOM 2163 C C . ASP A 1 274 ? 1.320 4.340 9.573 1.00 96.31 274 ASP A C 1
ATOM 2165 O O . ASP A 1 274 ? 1.265 3.731 8.500 1.00 96.31 274 ASP A O 1
ATOM 2169 N N . ILE A 1 275 ? 0.238 4.708 10.260 1.00 96.81 275 ILE A N 1
ATOM 2170 C CA . ILE A 1 275 ? -1.125 4.646 9.723 1.00 96.81 275 ILE A CA 1
ATOM 2171 C C . ILE A 1 275 ? -1.655 6.068 9.645 1.00 96.81 275 ILE A C 1
ATOM 2173 O O . ILE A 1 275 ? -1.726 6.781 10.646 1.00 96.81 275 ILE A O 1
ATOM 2177 N N . THR A 1 276 ? -2.030 6.468 8.437 1.00 97.06 276 THR A N 1
ATOM 2178 C CA . THR A 1 276 ? -2.381 7.854 8.120 1.00 97.06 276 THR A CA 1
ATOM 2179 C C . THR A 1 276 ? -3.649 7.918 7.282 1.00 97.06 276 THR A C 1
ATOM 2181 O O . THR A 1 276 ? -4.061 6.938 6.657 1.00 97.06 276 THR A O 1
ATOM 2184 N N . ARG A 1 277 ? -4.292 9.082 7.257 1.00 96.50 277 ARG A N 1
ATOM 2185 C CA . ARG A 1 277 ? -5.438 9.364 6.392 1.00 96.50 277 ARG A CA 1
ATOM 2186 C C . ARG A 1 277 ? -5.029 9.297 4.919 1.00 96.50 277 ARG A C 1
ATOM 2188 O O . ARG A 1 277 ? -3.866 9.473 4.558 1.00 96.50 277 ARG A O 1
ATOM 2195 N N . ALA A 1 278 ? -6.018 9.144 4.040 1.00 97.56 278 ALA A N 1
ATOM 2196 C CA . ALA A 1 278 ? -5.808 9.127 2.593 1.00 97.56 278 ALA A CA 1
ATOM 2197 C C . ALA A 1 278 ? -5.141 10.392 2.022 1.00 97.56 278 ALA A C 1
ATOM 2199 O O . ALA A 1 278 ? -4.599 10.314 0.925 1.00 97.56 278 ALA A O 1
ATOM 2200 N N . SER A 1 279 ? -5.139 11.538 2.710 1.00 96.81 279 SER A N 1
ATOM 2201 C CA . SER A 1 279 ? -4.460 12.753 2.233 1.00 96.81 279 SER A CA 1
ATOM 2202 C C . SER A 1 279 ? -2.935 12.662 2.290 1.00 96.81 279 SER A C 1
ATOM 2204 O O . SER A 1 279 ? -2.280 13.269 1.449 1.00 96.81 279 SER A O 1
ATOM 2206 N N . GLN A 1 280 ? -2.368 11.881 3.216 1.00 97.31 280 GLN A N 1
ATOM 2207 C CA . GLN A 1 280 ? -0.922 11.848 3.429 1.00 97.31 280 GLN A CA 1
ATOM 2208 C C . GLN A 1 280 ? -0.192 11.293 2.197 1.00 97.31 280 GLN A C 1
ATOM 2210 O O . GLN A 1 280 ? -0.545 10.223 1.704 1.00 97.31 280 GLN A O 1
ATOM 2215 N N . PHE A 1 281 ? 0.795 12.006 1.665 1.00 97.25 281 PHE A N 1
ATOM 2216 C CA . PHE A 1 281 ? 1.485 11.665 0.422 1.00 97.25 281 PHE A CA 1
ATOM 2217 C C . PHE A 1 281 ? 2.776 10.888 0.684 1.00 97.25 281 PHE A C 1
ATOM 2219 O O . PHE A 1 281 ? 2.858 9.722 0.296 1.00 97.25 281 PHE A O 1
ATOM 2226 N N . GLY A 1 282 ? 3.737 11.492 1.385 1.00 94.44 282 GLY A N 1
ATOM 2227 C CA . GLY A 1 282 ? 4.957 10.841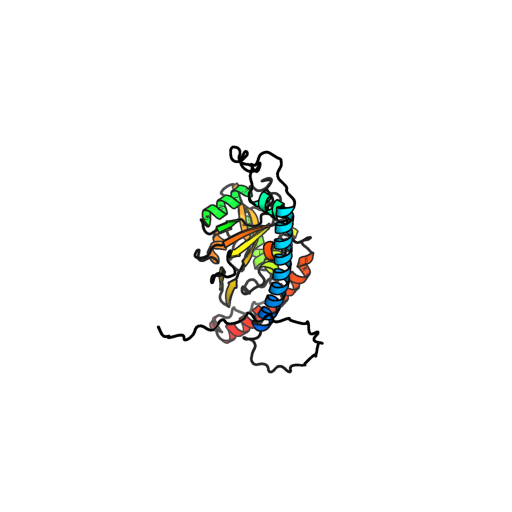 1.864 1.00 94.44 282 GLY A CA 1
ATOM 2228 C C . GLY A 1 282 ? 4.981 10.648 3.387 1.00 94.44 282 GLY A C 1
ATOM 2229 O O . GLY A 1 282 ? 4.004 10.958 4.070 1.00 94.44 282 GLY A O 1
ATOM 2230 N N . PRO A 1 283 ? 6.077 10.119 3.955 1.00 93.06 283 PRO A N 1
ATOM 2231 C CA . PRO A 1 283 ? 6.188 9.876 5.394 1.00 93.06 283 PRO A CA 1
ATOM 2232 C C . PRO A 1 283 ? 6.102 11.158 6.231 1.00 93.06 283 PRO A C 1
ATOM 2234 O O . PRO A 1 283 ? 6.828 12.122 5.975 1.00 93.06 283 PRO A O 1
ATOM 2237 N N . LEU A 1 284 ? 5.274 11.139 7.282 1.00 90.12 284 LEU A N 1
ATOM 2238 C CA . LEU A 1 284 ? 5.030 12.292 8.163 1.00 90.12 284 LEU A CA 1
ATOM 2239 C C . LEU A 1 284 ? 6.322 12.856 8.765 1.00 90.12 284 LEU A C 1
ATOM 2241 O O . LEU A 1 284 ? 6.510 14.067 8.815 1.00 90.12 284 LEU A O 1
ATOM 2245 N N . GLU A 1 285 ? 7.249 11.985 9.162 1.00 85.12 285 GLU A N 1
ATOM 2246 C CA . GLU A 1 285 ? 8.533 12.397 9.741 1.00 85.12 285 GLU A CA 1
ATOM 2247 C C . GLU A 1 285 ? 9.458 13.146 8.768 1.00 85.12 285 GLU A C 1
ATOM 2249 O O . GLU A 1 285 ? 10.397 13.813 9.198 1.00 85.12 285 GLU A O 1
ATOM 2254 N N . SER A 1 286 ? 9.233 13.006 7.459 1.00 84.19 286 SER A N 1
ATOM 2255 C CA . SER A 1 286 ? 10.069 13.619 6.423 1.00 84.19 286 SER A CA 1
ATOM 2256 C C . SER A 1 286 ? 9.395 14.815 5.761 1.00 84.19 286 SER A C 1
ATOM 2258 O O . SER A 1 286 ? 10.086 15.771 5.411 1.00 84.19 286 SER A O 1
ATOM 2260 N N . GLU A 1 287 ? 8.073 14.768 5.595 1.00 86.06 287 GLU A N 1
ATOM 2261 C CA . GLU A 1 287 ? 7.319 15.749 4.805 1.00 86.06 287 GLU A CA 1
ATOM 2262 C C . GLU A 1 287 ? 6.315 16.566 5.628 1.00 86.06 287 GLU A C 1
ATOM 2264 O O . GLU A 1 287 ? 5.857 17.611 5.168 1.00 86.06 287 GLU A O 1
ATOM 2269 N N . GLY A 1 288 ? 6.008 16.145 6.859 1.00 87.69 288 GLY A N 1
ATOM 2270 C CA . GLY A 1 288 ? 4.911 16.704 7.643 1.00 87.69 288 GLY A CA 1
ATOM 2271 C C . GLY A 1 288 ? 3.536 16.262 7.134 1.00 87.69 288 GLY A C 1
ATOM 2272 O O . GLY A 1 288 ? 3.416 15.453 6.213 1.00 87.69 288 GLY A O 1
ATOM 2273 N N . GLU A 1 289 ? 2.483 16.765 7.775 1.00 90.06 289 GLU A N 1
ATOM 2274 C CA . GLU A 1 289 ? 1.098 16.443 7.421 1.00 90.06 289 GLU A CA 1
ATOM 2275 C C . GLU A 1 289 ? 0.641 17.214 6.177 1.00 90.06 289 GLU A C 1
ATOM 2277 O O . GLU A 1 289 ? 0.790 18.436 6.103 1.00 90.06 289 GLU A O 1
ATOM 2282 N N . ASN A 1 290 ? 0.036 16.501 5.224 1.00 92.12 290 ASN A N 1
ATOM 2283 C CA . ASN A 1 290 ? -0.615 17.118 4.070 1.00 92.12 290 ASN A CA 1
ATOM 2284 C C . ASN A 1 290 ? -1.855 17.918 4.486 1.00 92.12 290 ASN A C 1
ATOM 2286 O O . ASN A 1 290 ? -2.708 17.413 5.220 1.00 92.12 290 ASN A O 1
ATOM 2290 N N . ALA A 1 291 ? -2.005 19.138 3.964 1.00 90.06 291 ALA A N 1
ATOM 2291 C CA . ALA A 1 291 ? -3.149 19.986 4.301 1.00 90.06 291 ALA A CA 1
ATOM 2292 C C . ALA A 1 291 ? -4.428 19.515 3.597 1.00 90.06 291 ALA A C 1
ATOM 2294 O O . ALA A 1 291 ? -5.520 19.571 4.163 1.00 90.06 291 ALA A O 1
ATOM 2295 N N . THR A 1 292 ? -4.299 19.039 2.359 1.00 94.25 292 THR A N 1
ATOM 2296 C CA . THR A 1 292 ? -5.407 18.502 1.563 1.00 94.25 292 THR A CA 1
ATOM 2297 C C . THR A 1 292 ? -4.974 17.278 0.769 1.00 94.25 292 THR A C 1
ATOM 2299 O O . THR A 1 292 ? -3.790 17.029 0.576 1.00 94.25 292 THR A O 1
ATOM 2302 N N . PHE A 1 293 ? -5.942 16.508 0.277 1.00 95.88 293 PHE A N 1
ATOM 2303 C CA . PHE A 1 293 ? -5.658 15.440 -0.679 1.00 95.88 293 PHE A CA 1
ATOM 2304 C C . PHE A 1 293 ? -5.155 16.018 -2.018 1.00 95.88 293 PHE A C 1
ATOM 2306 O O . PHE A 1 293 ? -4.134 15.593 -2.548 1.00 95.88 293 PHE A O 1
ATOM 2313 N N . ASP A 1 294 ? -5.830 17.048 -2.537 1.00 97.50 294 ASP A N 1
ATOM 2314 C CA . ASP A 1 294 ? -5.601 17.555 -3.895 1.00 97.50 294 ASP A CA 1
ATOM 2315 C C . ASP A 1 294 ? -4.232 18.215 -4.112 1.00 97.50 294 ASP A C 1
ATOM 2317 O O . ASP A 1 294 ? -3.750 18.260 -5.245 1.00 97.50 294 ASP A O 1
ATOM 2321 N N . GLU A 1 295 ? -3.564 18.690 -3.058 1.00 96.69 295 GLU A N 1
ATOM 2322 C CA . GLU A 1 295 ? -2.259 19.355 -3.190 1.00 96.69 295 GLU A CA 1
ATOM 2323 C C . GLU A 1 295 ? -1.170 18.451 -3.783 1.00 96.69 295 GLU A C 1
ATOM 2325 O O . GLU A 1 295 ? -0.255 18.937 -4.448 1.00 96.69 295 GLU A O 1
ATOM 2330 N N . SER A 1 296 ? -1.293 17.133 -3.601 1.00 97.19 296 SER A N 1
ATOM 2331 C CA . SER A 1 296 ? -0.320 16.152 -4.090 1.00 97.19 296 SER A CA 1
ATOM 2332 C C . SER A 1 296 ? -0.718 15.520 -5.428 1.00 97.19 296 SER A C 1
ATOM 2334 O O . SER A 1 296 ? 0.075 14.801 -6.047 1.00 97.19 296 SER A O 1
ATOM 2336 N N . MET A 1 297 ? -1.910 15.828 -5.949 1.00 97.88 297 MET A N 1
ATOM 2337 C CA . MET A 1 297 ? -2.390 15.288 -7.222 1.00 97.88 297 MET A CA 1
ATOM 2338 C C . MET A 1 297 ? -1.562 15.726 -8.442 1.00 97.88 297 MET A C 1
ATOM 2340 O O . MET A 1 297 ? -1.275 14.866 -9.285 1.00 97.88 297 MET A O 1
ATOM 2344 N N . PRO A 1 298 ? -1.109 16.992 -8.573 1.00 97.69 298 PRO A N 1
ATOM 2345 C CA . PRO A 1 298 ? -0.239 17.383 -9.684 1.00 97.69 298 PRO A CA 1
ATOM 2346 C C . PRO A 1 298 ? 1.075 16.588 -9.720 1.00 97.69 298 PRO A C 1
ATOM 2348 O O . PRO A 1 298 ? 1.479 16.109 -10.783 1.00 97.69 298 PRO A O 1
ATOM 2351 N N . ALA A 1 299 ? 1.712 16.396 -8.558 1.00 96.50 299 ALA A N 1
ATOM 2352 C CA . ALA A 1 299 ? 2.929 15.595 -8.433 1.00 96.50 299 ALA A CA 1
ATOM 2353 C C . ALA A 1 299 ? 2.657 14.120 -8.761 1.00 96.50 299 ALA A C 1
ATOM 2355 O O . ALA A 1 299 ? 3.376 13.525 -9.562 1.00 96.50 299 ALA A O 1
ATOM 2356 N N . THR A 1 300 ? 1.565 13.568 -8.226 1.00 97.81 300 THR A N 1
ATOM 2357 C CA . THR A 1 300 ? 1.103 12.198 -8.490 1.00 97.81 300 THR A CA 1
ATOM 2358 C C . THR A 1 300 ? 0.992 11.913 -9.988 1.00 97.81 300 THR A C 1
ATOM 2360 O O . THR A 1 300 ? 1.602 10.971 -10.495 1.00 97.81 300 THR A O 1
ATOM 2363 N N . ILE A 1 301 ? 0.258 12.756 -10.723 1.00 97.88 301 ILE A N 1
ATOM 2364 C CA . ILE A 1 301 ? 0.023 12.586 -12.165 1.00 97.88 301 ILE A CA 1
ATOM 2365 C C . ILE A 1 301 ? 1.335 12.659 -12.946 1.00 97.88 301 ILE A C 1
ATOM 2367 O O . ILE A 1 301 ? 1.567 11.848 -13.847 1.00 97.88 301 ILE A O 1
ATOM 2371 N N . LYS A 1 302 ? 2.205 13.615 -12.599 1.00 97.31 302 LYS A N 1
ATOM 2372 C CA . LYS A 1 302 ? 3.503 13.767 -13.256 1.00 97.31 302 LYS A CA 1
ATOM 2373 C C . LYS A 1 302 ? 4.374 12.522 -13.061 1.00 97.31 302 LYS A C 1
ATOM 2375 O O . LYS A 1 302 ? 4.898 11.997 -14.037 1.00 97.31 302 LYS A O 1
ATOM 2380 N N . ILE A 1 303 ? 4.486 12.034 -11.828 1.00 97.56 303 ILE A N 1
ATOM 2381 C CA . ILE A 1 303 ? 5.336 10.889 -11.477 1.00 97.56 303 ILE A CA 1
ATOM 2382 C C . ILE A 1 303 ? 4.858 9.610 -12.160 1.00 97.56 303 ILE A C 1
ATOM 2384 O O . ILE A 1 303 ? 5.661 8.914 -12.777 1.00 97.56 303 ILE A O 1
ATOM 2388 N N . MET A 1 304 ? 3.553 9.323 -12.129 1.00 97.12 304 MET A N 1
ATOM 2389 C CA . MET A 1 304 ? 3.012 8.152 -12.826 1.00 97.12 304 MET A CA 1
ATOM 2390 C C . MET A 1 304 ? 3.288 8.213 -14.328 1.00 97.12 304 MET A C 1
ATOM 2392 O O . MET A 1 304 ? 3.702 7.218 -14.914 1.00 97.12 304 MET A O 1
ATOM 2396 N N . LYS A 1 305 ? 3.129 9.384 -14.958 1.00 97.44 305 LYS A N 1
ATOM 2397 C CA . LYS A 1 305 ? 3.439 9.556 -16.383 1.00 97.44 305 LYS A CA 1
ATOM 2398 C C . LYS A 1 305 ? 4.917 9.290 -16.676 1.00 97.44 305 LYS A C 1
ATOM 2400 O O . LYS A 1 305 ? 5.222 8.553 -17.615 1.00 97.44 305 LYS A O 1
ATOM 2405 N N . ASP A 1 306 ? 5.812 9.876 -15.887 1.00 96.75 306 ASP A N 1
ATOM 2406 C CA . ASP A 1 306 ? 7.258 9.744 -16.072 1.00 96.75 306 ASP A CA 1
ATOM 2407 C C . ASP A 1 306 ? 7.703 8.280 -15.890 1.00 96.75 306 ASP A C 1
ATOM 2409 O O . ASP A 1 306 ? 8.438 7.739 -16.720 1.00 96.75 306 ASP A O 1
ATOM 2413 N N . TYR A 1 307 ? 7.189 7.588 -14.870 1.00 97.88 307 TYR A N 1
ATOM 2414 C CA . TYR A 1 307 ? 7.533 6.189 -14.601 1.00 97.88 307 TYR A CA 1
ATOM 2415 C C . TYR A 1 307 ? 6.859 5.193 -15.543 1.00 97.88 307 TYR A C 1
ATOM 2417 O O . TYR A 1 307 ? 7.472 4.183 -15.878 1.00 97.88 307 TYR A O 1
ATOM 2425 N N . THR A 1 308 ? 5.676 5.493 -16.080 1.00 97.06 308 THR A N 1
ATOM 2426 C CA . THR A 1 308 ? 5.091 4.720 -17.188 1.00 97.06 308 THR A CA 1
ATOM 2427 C C . THR A 1 308 ? 5.983 4.781 -18.429 1.00 97.06 308 THR A C 1
ATOM 2429 O O . THR A 1 308 ? 6.223 3.762 -19.081 1.00 97.06 308 THR A O 1
ATOM 2432 N N . GLN A 1 309 ? 6.549 5.951 -18.744 1.00 96.25 309 GLN A N 1
ATOM 2433 C CA . GLN A 1 309 ? 7.500 6.083 -19.852 1.00 96.25 309 GLN A CA 1
ATOM 2434 C C . GLN A 1 309 ? 8.824 5.361 -19.574 1.00 96.25 309 GLN A C 1
ATOM 2436 O O . GLN A 1 309 ? 9.363 4.713 -20.473 1.00 96.25 309 GLN A O 1
ATOM 2441 N N . ALA A 1 310 ? 9.344 5.445 -18.347 1.00 96.38 310 ALA A N 1
ATOM 2442 C CA . ALA A 1 310 ? 10.559 4.736 -17.952 1.00 96.38 310 ALA A CA 1
ATOM 2443 C C . ALA A 1 310 ? 10.374 3.211 -18.026 1.00 96.38 310 ALA A C 1
ATOM 2445 O O . ALA A 1 310 ? 11.176 2.521 -18.656 1.00 96.38 310 ALA A O 1
ATOM 2446 N N . LEU A 1 311 ? 9.274 2.694 -17.472 1.00 96.12 311 LEU A N 1
ATOM 2447 C CA . LEU A 1 311 ? 8.926 1.275 -17.511 1.00 96.12 311 LEU A CA 1
ATOM 2448 C C . LEU A 1 311 ? 8.813 0.754 -18.942 1.00 96.12 311 LEU A C 1
ATOM 2450 O O . LEU A 1 311 ? 9.304 -0.333 -19.234 1.00 96.12 311 LEU A O 1
ATOM 2454 N N . LYS A 1 312 ? 8.214 1.535 -19.849 1.00 96.06 312 LYS A N 1
ATOM 2455 C CA . LYS A 1 312 ? 8.131 1.171 -21.267 1.00 96.06 312 LYS A CA 1
ATOM 2456 C C . LYS A 1 312 ? 9.520 0.925 -21.864 1.00 96.06 312 LYS A C 1
ATOM 2458 O O . LYS A 1 312 ? 9.735 -0.130 -22.453 1.00 96.06 312 LYS A O 1
ATOM 2463 N N . LYS A 1 313 ? 10.471 1.838 -21.646 1.00 96.62 313 LYS A N 1
ATOM 2464 C CA . LYS A 1 313 ? 11.855 1.692 -22.137 1.00 96.62 313 LYS A CA 1
ATOM 2465 C C . LYS A 1 313 ? 12.560 0.476 -21.526 1.00 96.62 313 LYS A C 1
ATOM 2467 O O . LYS A 1 313 ? 13.261 -0.252 -22.229 1.00 96.62 313 LYS A O 1
ATOM 2472 N N . ILE A 1 314 ? 12.354 0.235 -20.229 1.00 96.31 314 ILE A N 1
ATOM 2473 C CA . ILE A 1 314 ? 12.909 -0.931 -19.524 1.00 96.31 314 ILE A CA 1
ATOM 2474 C C . ILE A 1 314 ? 12.377 -2.228 -20.141 1.00 96.31 314 ILE A C 1
ATOM 2476 O O . ILE A 1 314 ? 13.160 -3.115 -20.471 1.00 96.31 314 ILE A O 1
ATOM 2480 N N . LYS A 1 315 ? 11.063 -2.323 -20.366 1.00 95.75 315 LYS A N 1
ATOM 2481 C CA . LYS A 1 315 ? 10.434 -3.492 -20.995 1.00 95.75 315 LYS A CA 1
ATOM 2482 C C . LYS A 1 315 ? 10.900 -3.705 -22.431 1.00 95.75 315 LYS A C 1
ATOM 2484 O O . LYS A 1 315 ? 11.179 -4.838 -22.805 1.00 95.75 315 LYS A O 1
ATOM 2489 N N . GLU A 1 316 ? 11.008 -2.641 -23.225 1.00 95.62 316 GLU A N 1
ATOM 2490 C CA . GLU A 1 316 ? 11.549 -2.706 -24.590 1.00 95.62 316 GLU A CA 1
ATOM 2491 C C . GLU A 1 316 ? 12.973 -3.272 -24.593 1.00 95.62 316 GLU A C 1
ATOM 2493 O O . GLU A 1 316 ? 13.277 -4.175 -25.370 1.00 95.62 316 GLU A O 1
ATOM 2498 N N . THR A 1 317 ? 13.818 -2.803 -23.671 1.00 96.19 317 THR A N 1
ATOM 2499 C CA . THR A 1 317 ? 15.199 -3.282 -23.528 1.00 96.19 317 THR A CA 1
ATOM 2500 C C . THR A 1 317 ? 15.238 -4.738 -23.077 1.00 96.19 317 THR A C 1
ATOM 2502 O O . THR A 1 317 ? 15.989 -5.534 -23.634 1.00 96.19 317 THR A O 1
ATOM 2505 N N . TYR A 1 318 ? 14.412 -5.109 -22.099 1.00 95.88 318 TYR A N 1
ATOM 2506 C CA . TYR A 1 318 ? 14.321 -6.476 -21.601 1.00 95.88 318 TYR A CA 1
ATOM 2507 C C . TYR A 1 318 ? 13.893 -7.445 -22.713 1.00 95.88 318 TYR A C 1
ATOM 2509 O O . TYR A 1 318 ? 14.601 -8.402 -23.007 1.00 95.88 318 TYR A O 1
ATOM 2517 N N . TYR A 1 319 ? 12.791 -7.167 -23.414 1.00 96.31 319 TYR A N 1
ATOM 2518 C CA . TYR A 1 319 ? 12.284 -8.063 -24.459 1.00 96.31 319 TYR A CA 1
ATOM 2519 C C . TYR A 1 319 ? 13.135 -8.085 -25.733 1.00 96.31 319 TYR A C 1
ATOM 2521 O O . TYR A 1 319 ? 13.046 -9.046 -26.491 1.00 96.31 319 TYR A O 1
ATOM 2529 N N . ALA A 1 320 ? 13.981 -7.079 -25.971 1.00 95.50 320 ALA A N 1
ATOM 2530 C CA . ALA A 1 320 ? 14.992 -7.155 -27.025 1.00 95.50 320 ALA A CA 1
ATOM 2531 C C . ALA A 1 320 ? 16.044 -8.246 -26.744 1.00 95.50 320 ALA A C 1
ATOM 2533 O O . ALA A 1 320 ? 16.564 -8.843 -27.684 1.00 95.50 320 ALA A O 1
ATOM 2534 N N . HIS A 1 321 ? 16.328 -8.524 -25.467 1.00 95.00 321 HIS A N 1
ATOM 2535 C CA . HIS A 1 321 ? 17.250 -9.581 -25.036 1.00 95.00 321 HIS A CA 1
ATOM 2536 C C . HIS A 1 321 ? 16.542 -10.906 -24.702 1.00 95.00 321 HIS A C 1
ATOM 2538 O O . HIS A 1 321 ? 17.186 -11.950 -24.739 1.00 95.00 321 HIS A O 1
ATOM 2544 N N . HIS A 1 322 ? 15.234 -10.863 -24.421 1.00 94.31 322 HIS A N 1
ATOM 2545 C CA . HIS A 1 322 ? 14.388 -12.005 -24.043 1.00 94.31 322 HIS A CA 1
ATOM 2546 C C . HIS A 1 322 ? 13.132 -12.105 -24.939 1.00 94.31 322 HIS A C 1
ATOM 2548 O O . HIS A 1 322 ? 12.004 -11.929 -24.456 1.00 94.31 322 HIS A O 1
ATOM 2554 N N . PRO A 1 323 ? 13.281 -12.301 -26.264 1.00 92.50 323 PRO A N 1
ATOM 2555 C CA . PRO A 1 323 ? 12.159 -12.273 -27.205 1.00 92.50 323 PRO A CA 1
ATOM 2556 C C . PRO A 1 323 ? 11.126 -13.386 -26.969 1.00 92.50 323 PRO A C 1
ATOM 2558 O O . PRO A 1 323 ? 9.939 -13.174 -27.210 1.00 92.50 323 PRO A O 1
ATOM 2561 N N . GLU A 1 324 ? 11.549 -14.548 -26.471 1.00 94.69 324 GLU A N 1
ATOM 2562 C CA . GLU A 1 324 ? 10.699 -15.689 -26.109 1.00 94.69 324 GLU A CA 1
ATOM 2563 C C . GLU A 1 324 ? 9.735 -15.386 -24.957 1.00 94.69 324 GLU A C 1
ATOM 2565 O O . GLU A 1 324 ? 8.698 -16.030 -24.818 1.00 94.69 324 GLU A O 1
ATOM 2570 N N . GLU A 1 325 ? 10.066 -14.384 -24.146 1.00 92.50 325 GLU A N 1
ATOM 2571 C CA . GLU A 1 325 ? 9.276 -13.965 -22.998 1.00 92.50 325 GLU A CA 1
ATOM 2572 C C . GLU A 1 325 ? 8.330 -12.800 -23.307 1.00 92.50 325 GLU A C 1
ATOM 2574 O O . GLU A 1 325 ? 7.580 -12.357 -22.424 1.00 92.50 325 GLU A O 1
ATOM 2579 N N . LYS A 1 326 ? 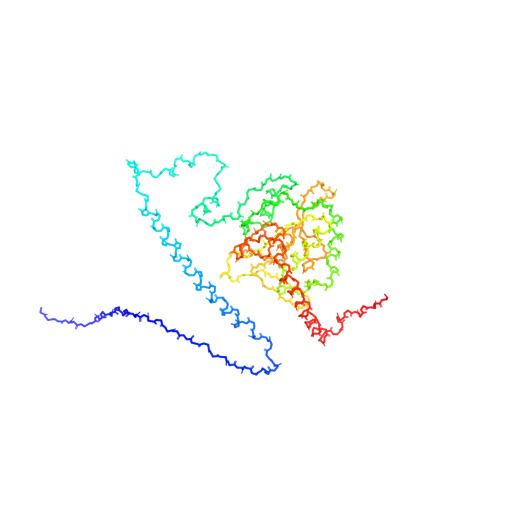8.381 -12.267 -24.534 1.00 89.62 326 LYS A N 1
ATOM 2580 C CA . LYS A 1 326 ? 7.553 -11.139 -24.945 1.00 89.62 326 LYS A CA 1
ATOM 2581 C C . LYS A 1 326 ? 6.084 -11.581 -24.979 1.00 89.62 326 LYS A C 1
ATOM 2583 O O . LYS A 1 326 ? 5.755 -12.539 -25.681 1.00 89.62 326 LYS A O 1
ATOM 2588 N N . PRO A 1 327 ? 5.177 -10.894 -24.261 1.00 86.19 327 PRO A N 1
ATOM 2589 C CA . PRO A 1 327 ? 3.761 -11.210 -24.345 1.00 86.19 327 PRO A CA 1
ATOM 2590 C C . PRO A 1 327 ? 3.271 -11.002 -25.786 1.00 86.19 327 PRO A C 1
ATOM 2592 O O . PRO A 1 327 ? 3.764 -10.092 -26.464 1.00 86.19 327 PRO A O 1
ATOM 2595 N N . PRO A 1 328 ? 2.305 -11.811 -26.259 1.00 82.50 328 PRO A N 1
ATOM 2596 C CA . PRO A 1 328 ? 1.698 -11.589 -27.562 1.00 82.50 328 PRO A CA 1
ATOM 2597 C C . PRO A 1 328 ? 1.140 -10.168 -27.618 1.00 82.50 328 PRO A C 1
ATOM 2599 O O . PRO A 1 328 ? 0.588 -9.672 -26.628 1.00 82.50 328 PRO A O 1
ATOM 2602 N N . ASP A 1 329 ? 1.296 -9.510 -28.768 1.00 76.88 329 ASP A N 1
ATOM 2603 C CA . ASP A 1 329 ? 0.716 -8.189 -28.970 1.00 76.88 329 ASP A CA 1
ATOM 2604 C C . ASP A 1 329 ? -0.785 -8.292 -28.666 1.00 76.88 329 ASP A C 1
ATOM 2606 O O . ASP A 1 329 ? -1.486 -9.142 -29.225 1.00 76.88 329 ASP A O 1
ATOM 2610 N N . LYS A 1 330 ? -1.277 -7.479 -27.721 1.00 65.56 330 LYS A N 1
ATOM 2611 C CA . LYS A 1 330 ? -2.709 -7.442 -27.417 1.00 65.56 330 LYS A CA 1
ATOM 2612 C C . LYS A 1 330 ? -3.428 -7.065 -28.710 1.00 65.56 330 LYS A C 1
ATOM 2614 O O . LYS A 1 330 ? -3.308 -5.931 -29.168 1.00 65.56 330 LYS A O 1
ATOM 2619 N N . ILE A 1 331 ? -4.166 -8.013 -29.286 1.00 40.31 331 ILE A N 1
ATOM 2620 C CA . ILE A 1 331 ? -5.099 -7.730 -30.372 1.00 40.31 331 ILE A CA 1
ATOM 2621 C C . ILE A 1 331 ? -6.176 -6.842 -29.754 1.00 40.31 331 ILE A C 1
ATOM 2623 O O . ILE A 1 331 ? -6.982 -7.302 -28.948 1.00 40.31 331 ILE A O 1
ATOM 2627 N N . ILE A 1 332 ? -6.133 -5.550 -30.066 1.00 42.56 332 ILE A N 1
ATOM 2628 C CA . ILE A 1 332 ? -7.242 -4.646 -29.779 1.00 42.56 332 ILE A CA 1
ATOM 2629 C C . ILE A 1 332 ? -8.316 -5.015 -30.806 1.00 42.56 332 ILE A C 1
ATOM 2631 O O . ILE A 1 332 ? -8.161 -4.691 -31.983 1.00 42.56 332 ILE A O 1
ATOM 2635 N N . ILE A 1 333 ? -9.314 -5.794 -30.378 1.00 35.09 333 ILE A N 1
ATOM 2636 C CA . ILE A 1 333 ? -10.514 -6.116 -31.168 1.00 35.09 333 ILE A CA 1
ATOM 2637 C C . ILE A 1 333 ? -11.510 -4.972 -31.019 1.00 35.09 333 ILE A C 1
ATOM 2639 O O . ILE A 1 333 ? -11.713 -4.541 -29.859 1.00 35.09 333 ILE A O 1
#

pLDDT: mean 74.47, std 29.13, range [25.62, 98.88]

Foldseek 3Di:
DDDDDDDDDDDDDDDDDDDDDDDDDDDDDDDDDDDDPPPPVPPVVVVVVVVVVVVVVVVVVVQVVVLVVVVVPDDDDDDPDPPVPPPPPDDDPDDVLVVVCVSRVPPQLADDAPLAQHNVVVQQVVLDVLLDDLEHAGHEDHVSDFFFDAAAQVVQQVLLQVLLPDLLFLLQLPQDQLLLSQLVSLVVCNVVRFGKWKKKKFFPDPVDPAFFWADDPQDIYTHRMHMHIWGFHQHPVVRHTAIWTRRSSQDSGTHHPNVSSVNGDPSPTRMYMYIGGSLARDDCVVPNDHPGSVVCNVVSSVVSVVSSVVVVVSVVVVCVVVVVPDPPDPPPD